Protein AF-A0A7S2U6F4-F1 (afdb_monomer_lite)

Radius of gyration: 28.88 Å; chains: 1; bounding box: 62×55×93 Å

pLDDT: mean 73.94, std 22.4, range [31.17, 97.75]

Foldseek 3Di:
DDDPDDDDDLLVVLLVLLVVCVVPQQAFEAEAEDPDPDDPVVVVVNVCSCCVRCVVVVQEDDPVPDPPDAPDDDDRRVNRSHYYYHYDDPPVPPVRHDDPDPDDDDDDDDDDDDDDDDDDDDDDDDDDDDDDDPDDDDDDPPPDDPDPPPDDPVVVVVVVVVVVVVVVVVVVVVVVVVVVVVVVVVVVVVVVCVVCVVVVHDPVNVVVVVVVVVPPPPDDDD

Sequence (222 aa):
SKSVSSFIRFSDVIRVVRSFLLSYPDTFPIILNIENHCSIDYQEIMADNLRDILGSAKLLHDPSTNTKGIGILPSPESLRGKVIVKGKIPKVMQEGATIVNDDFDDENDFLCRNETDSEEEDMPKDDEDEDYIQGFVDDFESSNLTNKEGSNPAEILRIANQEAQIAKEEAKAAESRYFDMKITADTAEDHALSLLTQAGLSLSDVEEMNFSGEETLNHSTL

Secondary structure (DSSP, 8-state):
---------HHHHHHHHHHHHHH-TTSPPEEEE------HHHHHHHHHHHIIIIITTT-B--GGG-TT-TT-PPPTGGGTT-EEEE-PPPGGG-SS--------------------------PPPP----------------TT----TT--HHHHHHHHHHHHHHHHHHHHHHHHHHHHHHHHHHHHHHHHHHHHHHTT--HHHHHHHHHHHGGGSSS---

Structure (mmCIF, N/CA/C/O backbone):
data_AF-A0A7S2U6F4-F1
#
_entry.id   AF-A0A7S2U6F4-F1
#
loop_
_atom_site.group_PDB
_atom_site.id
_atom_site.type_symbol
_atom_site.label_atom_id
_atom_site.label_alt_id
_atom_site.label_comp_id
_atom_site.label_asym_id
_atom_site.label_entity_id
_atom_site.label_seq_id
_atom_site.pdbx_PDB_ins_code
_atom_site.Cartn_x
_atom_site.Cartn_y
_atom_site.Cartn_z
_atom_site.occupancy
_atom_site.B_iso_or_equiv
_atom_site.auth_seq_id
_atom_site.auth_comp_id
_atom_site.auth_asym_id
_atom_site.auth_atom_id
_atom_site.pdbx_PDB_model_num
ATOM 1 N N . SER A 1 1 ? 0.212 10.743 -24.122 1.00 56.25 1 SER A N 1
ATOM 2 C CA . SER A 1 1 ? -0.299 12.127 -23.999 1.00 56.25 1 SER A CA 1
ATOM 3 C C . SER A 1 1 ? 0.872 13.108 -24.034 1.00 56.25 1 SER A C 1
ATOM 5 O O . SER A 1 1 ? 1.822 12.890 -23.293 1.00 56.25 1 SER A O 1
ATOM 7 N N . LYS A 1 2 ? 0.861 14.133 -24.905 1.00 52.75 2 LYS A N 1
ATOM 8 C CA . LYS A 1 2 ? 1.840 15.242 -24.892 1.00 52.75 2 LYS A CA 1
ATOM 9 C C . LYS A 1 2 ? 1.165 16.474 -24.277 1.00 52.75 2 LYS A C 1
ATOM 11 O O . LYS A 1 2 ? 0.436 17.182 -24.959 1.00 52.75 2 LYS A O 1
ATOM 16 N N . SER A 1 3 ? 1.394 16.677 -22.982 1.00 59.69 3 SER A N 1
ATOM 17 C CA . SER A 1 3 ? 0.982 17.841 -22.189 1.00 59.69 3 SER A CA 1
ATOM 18 C C . SER A 1 3 ? 2.226 18.413 -21.508 1.00 59.69 3 SER A C 1
ATOM 20 O O . SER A 1 3 ? 3.084 17.643 -21.076 1.00 59.69 3 SER A O 1
ATOM 22 N N . VAL A 1 4 ? 2.333 19.741 -21.397 1.00 53.53 4 VAL A N 1
ATOM 23 C CA . VAL A 1 4 ? 3.355 20.405 -20.569 1.00 53.53 4 VAL A CA 1
ATOM 24 C C . VAL A 1 4 ? 2.913 20.288 -19.111 1.00 53.53 4 VAL A C 1
ATOM 26 O O . VAL A 1 4 ? 2.323 21.193 -18.532 1.00 53.53 4 VAL A O 1
ATOM 29 N N . SER A 1 5 ? 3.126 19.113 -18.538 1.00 68.31 5 SER A N 1
ATOM 30 C CA . SER A 1 5 ? 2.970 18.843 -17.111 1.00 68.31 5 SER A CA 1
ATOM 31 C C . SER A 1 5 ? 4.337 18.489 -16.550 1.00 68.31 5 SER A C 1
ATOM 33 O O . SER A 1 5 ? 5.059 17.700 -17.159 1.00 68.31 5 SER A O 1
ATOM 35 N N . SER A 1 6 ? 4.699 19.061 -15.402 1.00 71.19 6 SER A N 1
ATOM 36 C CA . SER A 1 6 ? 5.894 18.639 -14.677 1.00 71.19 6 SER A CA 1
ATOM 37 C C . SER A 1 6 ? 5.801 17.140 -14.374 1.00 71.19 6 SER A C 1
ATOM 39 O O . SER A 1 6 ? 4.779 16.644 -13.897 1.00 71.19 6 SER A O 1
ATOM 41 N N . PHE A 1 7 ? 6.856 16.398 -14.706 1.00 82.06 7 PHE A N 1
ATOM 42 C CA . PHE A 1 7 ? 6.903 14.959 -14.477 1.00 82.06 7 PHE A CA 1
ATOM 43 C C . PHE A 1 7 ? 7.169 14.683 -12.998 1.00 82.06 7 PHE A C 1
ATOM 45 O O . PHE A 1 7 ? 8.138 15.184 -12.428 1.00 82.06 7 PHE A O 1
ATOM 52 N N . ILE A 1 8 ? 6.326 13.859 -12.383 1.00 89.88 8 ILE A N 1
ATOM 53 C CA . ILE A 1 8 ? 6.529 13.339 -11.028 1.00 89.88 8 ILE A CA 1
ATOM 54 C C . ILE A 1 8 ? 6.817 11.843 -11.104 1.00 89.88 8 ILE A C 1
ATOM 56 O O . ILE A 1 8 ? 6.264 11.139 -11.952 1.00 89.88 8 ILE A O 1
ATOM 60 N N . ARG A 1 9 ? 7.693 11.334 -10.231 1.00 91.81 9 ARG A N 1
ATOM 61 C CA . ARG A 1 9 ? 7.990 9.897 -10.206 1.00 91.81 9 ARG A CA 1
ATOM 62 C C . ARG A 1 9 ? 6.823 9.140 -9.589 1.00 91.81 9 ARG A C 1
ATOM 64 O O . ARG A 1 9 ? 6.321 9.518 -8.532 1.00 91.81 9 ARG A O 1
ATOM 71 N N . PHE A 1 10 ? 6.463 8.012 -10.196 1.00 94.25 10 PHE A N 1
ATOM 72 C CA . PHE A 1 10 ? 5.443 7.110 -9.663 1.00 94.25 10 PHE A CA 1
ATOM 73 C C . PHE A 1 10 ? 5.729 6.713 -8.207 1.00 94.25 10 PHE A C 1
ATOM 75 O O . PHE A 1 10 ? 4.854 6.826 -7.353 1.00 94.25 10 PHE A O 1
ATOM 82 N N . SER A 1 11 ? 6.976 6.343 -7.893 1.00 94.06 11 SER A N 1
ATOM 83 C CA . SER A 1 11 ? 7.393 5.967 -6.534 1.00 94.06 11 SER A CA 1
ATOM 84 C C . SER A 1 11 ? 7.102 7.045 -5.492 1.00 94.06 11 SER A C 1
ATOM 86 O O . SER A 1 11 ? 6.757 6.725 -4.358 1.00 94.06 11 SER A O 1
ATOM 88 N N . ASP A 1 12 ? 7.232 8.319 -5.862 1.00 94.69 12 ASP A N 1
ATOM 89 C CA . ASP A 1 12 ? 7.053 9.432 -4.931 1.00 94.69 12 ASP A CA 1
ATOM 90 C C . ASP A 1 12 ? 5.569 9.623 -4.611 1.00 94.69 12 ASP A C 1
ATOM 92 O O . ASP A 1 12 ? 5.209 9.777 -3.446 1.00 94.69 12 ASP A O 1
ATOM 96 N N . VAL A 1 13 ? 4.693 9.468 -5.610 1.00 96.50 13 VAL A N 1
ATOM 97 C CA . VAL A 1 13 ? 3.237 9.434 -5.401 1.00 96.50 13 VAL A CA 1
ATOM 98 C C . VAL A 1 13 ? 2.855 8.301 -4.448 1.00 96.50 13 VAL A C 1
ATOM 100 O O . VAL A 1 13 ? 2.125 8.519 -3.481 1.00 96.50 13 VAL A O 1
ATOM 103 N N . ILE A 1 14 ? 3.390 7.096 -4.666 1.00 97.75 14 ILE A N 1
ATOM 104 C CA . ILE A 1 14 ? 3.094 5.937 -3.816 1.00 97.75 14 ILE A CA 1
ATOM 105 C C . ILE A 1 14 ? 3.608 6.136 -2.379 1.00 97.75 14 ILE A C 1
ATOM 107 O O . ILE A 1 14 ? 2.911 5.780 -1.426 1.00 97.75 14 ILE A O 1
ATOM 111 N N . ARG A 1 15 ? 4.779 6.761 -2.188 1.00 96.31 15 ARG A N 1
ATOM 112 C CA . ARG A 1 15 ? 5.297 7.120 -0.852 1.00 96.31 15 ARG A CA 1
ATOM 113 C C . ARG A 1 15 ? 4.402 8.120 -0.132 1.00 96.31 15 ARG A C 1
ATOM 115 O O . ARG A 1 15 ? 4.169 7.953 1.060 1.00 96.31 15 ARG A O 1
ATOM 122 N N . VAL A 1 16 ? 3.871 9.120 -0.834 1.00 97.75 16 VAL A N 1
ATOM 123 C CA . VAL A 1 16 ? 2.929 10.083 -0.241 1.00 97.75 16 VAL A CA 1
ATOM 124 C C . VAL A 1 16 ? 1.661 9.373 0.236 1.00 97.75 16 VAL A C 1
ATOM 126 O O . VAL A 1 16 ? 1.230 9.598 1.366 1.00 97.75 16 VAL A O 1
ATOM 129 N N . VAL A 1 17 ? 1.112 8.457 -0.569 1.00 97.44 17 VAL A N 1
ATOM 130 C CA . VAL A 1 17 ? -0.045 7.634 -0.170 1.00 97.44 17 VAL A CA 1
ATOM 131 C C . VAL A 1 17 ? 0.278 6.777 1.060 1.00 97.44 17 VAL A C 1
ATOM 133 O O . VAL A 1 17 ? -0.527 6.734 1.992 1.00 97.44 17 VAL A O 1
ATOM 136 N N . ARG A 1 18 ? 1.464 6.143 1.108 1.00 97.25 18 ARG A N 1
ATOM 137 C CA . ARG A 1 18 ? 1.937 5.396 2.291 1.00 97.25 18 ARG A CA 1
ATOM 138 C C . ARG A 1 18 ? 1.936 6.286 3.529 1.00 97.25 18 ARG A C 1
ATOM 140 O O . ARG A 1 18 ? 1.338 5.917 4.533 1.00 97.25 18 ARG A O 1
ATOM 147 N N . SER A 1 19 ? 2.600 7.439 3.458 1.00 96.00 19 SER A N 1
ATOM 148 C CA . SER A 1 19 ? 2.722 8.361 4.588 1.00 96.00 19 SER A CA 1
ATOM 149 C C . SER A 1 19 ? 1.357 8.820 5.089 1.00 96.00 19 SER A C 1
ATOM 151 O O . SER A 1 19 ? 1.108 8.772 6.287 1.00 96.00 19 SER A O 1
ATOM 153 N N . PHE A 1 20 ? 0.444 9.169 4.179 1.00 97.44 20 PHE A N 1
ATOM 154 C CA . PHE A 1 20 ? -0.919 9.553 4.537 1.00 97.44 20 PHE A CA 1
ATOM 155 C C . PHE A 1 20 ? -1.653 8.442 5.304 1.00 97.44 20 PHE A C 1
ATOM 157 O O . PHE A 1 20 ? -2.191 8.694 6.378 1.00 97.44 20 PHE A O 1
ATOM 164 N N . LEU A 1 21 ? -1.638 7.200 4.813 1.00 95.94 21 LEU A N 1
ATOM 165 C CA . LEU A 1 21 ? -2.326 6.091 5.486 1.00 95.94 21 LEU A CA 1
ATOM 166 C C . LEU A 1 21 ? -1.669 5.680 6.810 1.00 95.94 21 LEU A C 1
ATOM 168 O O . LEU A 1 21 ? -2.371 5.257 7.723 1.00 95.94 21 LEU A O 1
ATOM 172 N N . LEU A 1 22 ? -0.348 5.827 6.944 1.00 92.69 22 LEU A N 1
ATOM 173 C CA . LEU A 1 22 ? 0.342 5.602 8.219 1.00 92.69 22 LEU A CA 1
ATOM 174 C C . LEU A 1 22 ? 0.017 6.681 9.261 1.00 92.69 22 LEU A C 1
ATOM 176 O O . LEU A 1 22 ? 0.024 6.383 10.455 1.00 92.69 22 LEU A O 1
ATOM 180 N N . SER A 1 23 ? -0.256 7.912 8.822 1.00 96.00 23 SER A N 1
ATOM 181 C CA . SER A 1 23 ? -0.721 9.002 9.687 1.00 96.00 23 SER A CA 1
ATOM 182 C C . SER A 1 23 ? -2.205 8.889 10.037 1.00 96.00 23 SER A C 1
ATOM 184 O O . SER A 1 23 ? -2.598 9.292 11.127 1.00 96.00 23 SER A O 1
ATOM 186 N N . TYR A 1 24 ? -3.023 8.333 9.139 1.00 94.94 24 TYR A N 1
ATOM 187 C CA . TYR A 1 24 ? -4.478 8.245 9.291 1.00 94.94 24 TYR A CA 1
ATOM 188 C C . TYR A 1 24 ? -4.993 6.817 9.023 1.00 94.94 24 TYR A C 1
ATOM 190 O O . TYR A 1 24 ? -5.693 6.590 8.027 1.00 94.94 24 TYR A O 1
ATOM 198 N N . PRO A 1 25 ? -4.674 5.841 9.897 1.00 89.56 25 PRO A N 1
ATOM 199 C CA . PRO A 1 25 ? -4.968 4.422 9.663 1.00 89.56 25 PRO A CA 1
ATOM 200 C C . PRO A 1 25 ? -6.469 4.096 9.584 1.00 89.56 25 PRO A C 1
ATOM 202 O O . PRO A 1 25 ? -6.853 3.160 8.886 1.00 89.56 25 PRO A O 1
ATOM 205 N N . ASP A 1 26 ? -7.331 4.897 10.218 1.00 92.31 26 ASP A N 1
ATOM 206 C CA . ASP A 1 26 ? -8.790 4.702 10.208 1.00 92.31 26 ASP A CA 1
ATOM 207 C C . ASP A 1 26 ? -9.483 5.207 8.931 1.00 92.31 26 ASP A C 1
ATOM 209 O O . ASP A 1 26 ? -10.706 5.084 8.772 1.00 92.31 26 ASP A O 1
ATOM 213 N N . THR A 1 27 ? -8.722 5.771 7.990 1.00 95.38 27 THR A N 1
ATOM 214 C CA . THR A 1 27 ? -9.267 6.249 6.717 1.00 95.38 27 THR A CA 1
ATOM 215 C C . THR A 1 27 ? -9.876 5.090 5.930 1.00 95.38 27 THR A C 1
ATOM 217 O O . THR A 1 27 ? -9.334 3.985 5.891 1.00 95.38 27 THR A O 1
ATOM 220 N N . PHE A 1 28 ? -11.017 5.331 5.284 1.00 97.19 28 PHE A N 1
ATOM 221 C CA . PHE A 1 28 ? -11.596 4.392 4.319 1.00 97.19 28 PHE A CA 1
ATOM 222 C C . PHE A 1 28 ? -10.598 4.050 3.192 1.00 97.19 28 PHE A C 1
ATOM 224 O O . PHE A 1 28 ? -9.667 4.820 2.948 1.00 97.19 28 PHE A O 1
ATOM 231 N N . PRO A 1 29 ? -10.758 2.906 2.503 1.00 96.94 29 PRO A N 1
ATOM 232 C CA . PRO A 1 29 ? -9.791 2.463 1.506 1.00 96.94 29 PRO A CA 1
ATOM 233 C C . PRO A 1 29 ? -9.581 3.485 0.389 1.00 96.94 29 PRO A C 1
ATOM 235 O O . PRO A 1 29 ? -10.535 4.075 -0.122 1.00 96.94 29 PRO A O 1
ATOM 238 N N . ILE A 1 30 ? -8.328 3.625 -0.042 1.00 97.31 30 ILE A N 1
ATOM 239 C CA . ILE A 1 30 ? -7.954 4.424 -1.211 1.00 97.31 30 ILE A CA 1
ATOM 240 C C . ILE A 1 30 ? -7.925 3.513 -2.435 1.00 97.31 30 ILE A C 1
ATOM 242 O O . ILE A 1 30 ? -7.248 2.486 -2.438 1.00 97.31 30 ILE A O 1
ATOM 246 N N . ILE A 1 31 ? -8.627 3.904 -3.497 1.00 96.25 31 ILE A N 1
ATOM 247 C CA . ILE A 1 31 ? -8.589 3.207 -4.786 1.00 96.25 31 ILE A CA 1
ATOM 248 C C . ILE A 1 31 ? -7.663 3.980 -5.727 1.00 96.25 31 ILE A C 1
ATOM 250 O O . ILE A 1 31 ? -7.977 5.097 -6.135 1.00 96.25 31 ILE A O 1
ATOM 254 N N . LEU A 1 32 ? -6.526 3.384 -6.082 1.00 95.75 32 LEU A N 1
ATOM 255 C CA . LEU A 1 32 ? -5.598 3.923 -7.072 1.00 95.75 32 LEU A CA 1
ATOM 256 C C . LEU A 1 32 ? -6.001 3.432 -8.459 1.00 95.75 32 LEU A C 1
ATOM 258 O O . LEU A 1 32 ? -5.794 2.266 -8.790 1.00 95.75 32 LEU A O 1
ATOM 262 N N . ASN A 1 33 ? -6.575 4.322 -9.265 1.00 94.25 33 ASN A N 1
ATOM 263 C CA . ASN A 1 33 ? -6.878 4.039 -10.663 1.00 94.25 33 ASN A CA 1
ATOM 264 C C . ASN A 1 33 ? -5.637 4.308 -11.525 1.00 94.25 33 ASN A C 1
ATOM 266 O O . ASN A 1 33 ? -5.296 5.465 -11.765 1.00 94.25 33 ASN A O 1
ATOM 270 N N . ILE A 1 34 ? -4.947 3.252 -11.954 1.00 91.56 34 ILE A N 1
ATOM 271 C CA . ILE A 1 34 ? -3.712 3.357 -12.736 1.00 91.56 34 ILE A CA 1
ATOM 272 C C . ILE A 1 34 ? -4.048 3.324 -14.226 1.00 91.56 34 ILE A C 1
ATOM 274 O O . ILE A 1 34 ? -4.434 2.290 -14.773 1.00 91.56 34 ILE A O 1
ATOM 278 N N . GLU A 1 35 ? -3.846 4.458 -14.892 1.00 90.56 35 GLU A N 1
ATOM 279 C CA . GLU A 1 35 ? -3.850 4.549 -16.350 1.00 90.56 35 GLU A CA 1
ATOM 280 C C . GLU A 1 35 ? -2.447 4.216 -16.874 1.00 90.56 35 GLU A C 1
ATOM 282 O O . GLU A 1 35 ? -1.522 5.027 -16.829 1.00 90.56 35 GLU A O 1
ATOM 287 N N . ASN A 1 36 ? -2.266 2.963 -17.279 1.00 86.81 36 ASN A N 1
ATOM 288 C CA . ASN A 1 36 ? -0.961 2.411 -17.606 1.00 86.81 36 ASN A CA 1
ATOM 289 C C . ASN A 1 36 ? -0.625 2.600 -19.093 1.00 86.81 36 ASN A C 1
ATOM 291 O O . ASN A 1 36 ? -1.243 1.972 -19.950 1.00 86.81 36 ASN A O 1
ATOM 295 N N . HIS A 1 37 ? 0.389 3.423 -19.370 1.00 87.31 37 HIS A N 1
ATOM 296 C CA . HIS A 1 37 ? 0.964 3.653 -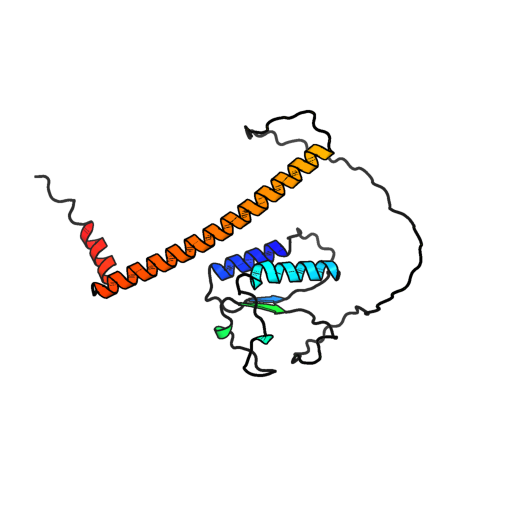20.706 1.00 87.31 37 HIS A CA 1
ATOM 297 C C . HIS A 1 37 ? 2.427 3.190 -20.796 1.00 87.31 37 HIS A C 1
ATOM 299 O O . HIS A 1 37 ? 3.181 3.639 -21.658 1.00 87.31 37 HIS A O 1
ATOM 305 N N . CYS A 1 38 ? 2.860 2.349 -19.858 1.00 85.62 38 CYS A N 1
ATOM 306 C CA . CYS A 1 38 ? 4.240 1.896 -19.735 1.00 85.62 38 CYS A CA 1
ATOM 307 C C . CYS A 1 38 ? 4.492 0.621 -20.553 1.00 85.62 38 CYS A C 1
ATOM 309 O O . CYS A 1 38 ? 3.595 -0.212 -20.708 1.00 85.62 38 CYS A O 1
ATOM 311 N N . SER A 1 39 ? 5.729 0.427 -21.026 1.00 89.44 39 SER A N 1
ATOM 312 C CA . SER A 1 39 ? 6.179 -0.881 -21.531 1.00 89.44 39 SER A CA 1
ATOM 313 C C . SER A 1 39 ? 6.217 -1.913 -20.399 1.00 89.44 39 SER A C 1
ATOM 315 O O . SER A 1 39 ? 6.230 -1.537 -19.227 1.00 89.44 39 SER A O 1
ATOM 317 N N . ILE A 1 40 ? 6.256 -3.206 -20.734 1.00 90.75 40 ILE A N 1
ATOM 318 C CA . ILE A 1 40 ? 6.227 -4.301 -19.748 1.00 90.75 40 IL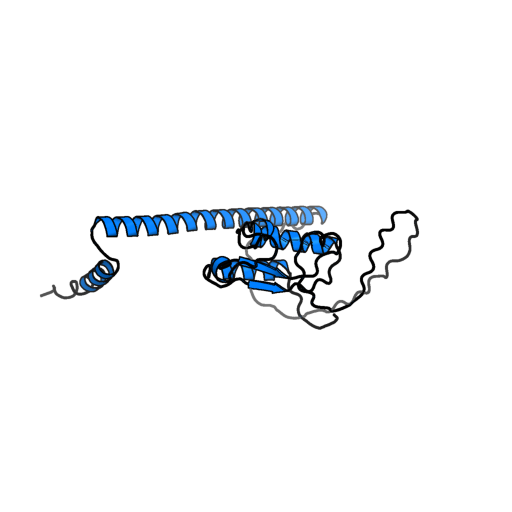E A CA 1
ATOM 319 C C . ILE A 1 40 ? 7.324 -4.154 -18.683 1.00 90.75 40 ILE A C 1
ATOM 321 O O . ILE A 1 40 ? 7.003 -4.210 -17.500 1.00 90.75 40 ILE A O 1
ATOM 325 N N . ASP A 1 41 ? 8.561 -3.837 -19.069 1.00 91.69 41 ASP A N 1
ATOM 326 C CA . ASP A 1 41 ? 9.669 -3.648 -18.116 1.00 91.69 41 ASP A CA 1
ATOM 327 C C . ASP A 1 41 ? 9.361 -2.551 -17.079 1.00 91.69 41 ASP A C 1
ATOM 329 O O . ASP A 1 41 ? 9.604 -2.695 -15.881 1.00 91.69 41 ASP A O 1
ATOM 333 N N . TYR A 1 42 ? 8.754 -1.444 -17.516 1.00 91.56 42 TYR A N 1
ATOM 334 C CA . TYR A 1 42 ? 8.345 -0.376 -16.603 1.00 91.56 42 TYR A CA 1
ATOM 335 C C . TYR A 1 42 ? 7.111 -0.748 -15.777 1.00 91.56 42 TYR A C 1
ATOM 337 O O . TYR A 1 42 ? 6.978 -0.272 -14.650 1.00 91.56 42 TYR A O 1
ATOM 345 N N . GLN A 1 43 ? 6.225 -1.606 -16.287 1.00 91.62 43 GLN A N 1
ATOM 346 C CA . GLN A 1 43 ? 5.112 -2.146 -15.503 1.00 91.62 43 GLN A CA 1
ATOM 347 C C . GLN A 1 43 ? 5.611 -3.040 -14.366 1.00 91.62 43 GLN A C 1
ATOM 349 O O . GLN A 1 43 ? 5.076 -2.958 -13.261 1.00 91.62 43 GLN A O 1
ATOM 354 N N . GLU A 1 44 ? 6.659 -3.833 -14.598 1.00 92.69 44 GLU A N 1
ATOM 355 C CA . GLU A 1 44 ? 7.323 -4.614 -13.548 1.00 92.69 44 GLU A CA 1
ATOM 356 C C . GLU A 1 44 ? 7.903 -3.693 -12.472 1.00 92.69 44 GLU A C 1
ATOM 358 O O . GLU A 1 44 ? 7.614 -3.867 -11.289 1.00 92.69 44 GLU A O 1
ATOM 363 N N . ILE A 1 45 ? 8.589 -2.619 -12.877 1.00 94.50 45 ILE A N 1
ATOM 364 C CA . ILE A 1 45 ? 9.093 -1.598 -11.946 1.00 94.50 45 ILE A CA 1
ATOM 365 C C . ILE A 1 45 ? 7.945 -0.927 -11.170 1.00 94.50 45 ILE A C 1
ATOM 367 O O . ILE A 1 45 ? 8.071 -0.641 -9.975 1.00 94.50 45 ILE A O 1
ATOM 371 N N . MET A 1 46 ? 6.805 -0.648 -11.807 1.00 94.62 46 MET A N 1
ATOM 372 C CA . MET A 1 46 ? 5.628 -0.113 -11.110 1.00 94.62 46 MET A CA 1
ATOM 373 C C . MET A 1 46 ? 5.071 -1.115 -10.092 1.00 94.62 46 MET A C 1
ATOM 375 O O . MET A 1 46 ? 4.738 -0.723 -8.971 1.00 94.62 46 MET A O 1
ATOM 379 N N . ALA A 1 47 ? 4.996 -2.396 -10.452 1.00 93.81 47 ALA A N 1
ATOM 380 C CA . ALA A 1 47 ? 4.547 -3.457 -9.559 1.00 93.81 47 ALA A CA 1
ATOM 381 C C . ALA A 1 47 ? 5.491 -3.626 -8.359 1.00 93.81 47 ALA A C 1
ATOM 383 O O . ALA A 1 47 ? 5.019 -3.742 -7.226 1.00 93.81 47 ALA A O 1
ATOM 384 N N . ASP A 1 48 ? 6.804 -3.573 -8.578 1.00 96.50 48 ASP A N 1
ATOM 385 C CA . ASP A 1 48 ? 7.818 -3.592 -7.520 1.00 96.50 48 ASP A CA 1
ATOM 386 C C . ASP A 1 48 ? 7.646 -2.418 -6.567 1.00 96.50 48 ASP A C 1
ATOM 388 O O . ASP A 1 48 ? 7.532 -2.618 -5.363 1.00 96.50 48 ASP A O 1
ATOM 392 N N . ASN A 1 49 ? 7.495 -1.199 -7.089 1.00 96.69 49 ASN A N 1
ATOM 393 C CA . ASN A 1 49 ? 7.249 -0.025 -6.251 1.00 96.69 49 ASN A CA 1
ATOM 394 C C . ASN A 1 49 ? 5.989 -0.181 -5.382 1.00 96.69 49 ASN A C 1
ATOM 396 O O . ASN A 1 49 ? 6.012 0.152 -4.197 1.00 96.69 49 ASN A O 1
ATOM 400 N N . LEU A 1 50 ? 4.885 -0.697 -5.933 1.00 96.81 50 LEU A N 1
ATOM 401 C CA . LEU A 1 50 ? 3.664 -0.945 -5.159 1.00 96.81 50 LEU A CA 1
ATOM 402 C C . LEU A 1 50 ? 3.893 -1.989 -4.054 1.00 96.81 50 LEU A C 1
ATOM 404 O O . LEU A 1 50 ? 3.476 -1.773 -2.911 1.00 96.81 50 LEU A O 1
ATOM 408 N N . ARG A 1 51 ? 4.573 -3.099 -4.366 1.00 95.69 51 ARG A N 1
ATOM 409 C CA . ARG A 1 51 ? 4.879 -4.170 -3.404 1.00 95.69 51 ARG A CA 1
ATOM 410 C C . ARG A 1 51 ? 5.837 -3.704 -2.312 1.00 95.69 51 ARG A C 1
ATOM 412 O O . ARG A 1 51 ? 5.554 -3.899 -1.131 1.00 95.69 51 ARG A O 1
ATOM 419 N N . ASP A 1 52 ? 6.916 -3.038 -2.686 1.00 95.62 52 ASP A N 1
ATOM 420 C CA . ASP A 1 52 ? 7.968 -2.625 -1.764 1.00 95.62 52 ASP A CA 1
ATOM 421 C C . ASP A 1 52 ? 7.528 -1.472 -0.868 1.00 95.62 52 ASP A C 1
ATOM 423 O O . ASP A 1 52 ? 7.898 -1.432 0.302 1.00 95.62 52 ASP A O 1
ATOM 427 N N . ILE A 1 53 ? 6.726 -0.533 -1.377 1.00 97.00 53 ILE A N 1
ATOM 428 C CA . ILE A 1 53 ? 6.329 0.655 -0.613 1.00 97.00 53 ILE A CA 1
ATOM 429 C C . ILE A 1 53 ? 5.051 0.395 0.193 1.00 97.00 53 ILE A C 1
ATOM 431 O O . ILE A 1 53 ? 5.014 0.703 1.385 1.00 97.00 53 ILE A O 1
ATOM 435 N N . LEU A 1 54 ? 4.002 -0.154 -0.431 1.00 97.12 54 LEU A N 1
ATOM 436 C CA . LEU A 1 54 ? 2.698 -0.372 0.216 1.00 97.12 54 LEU A CA 1
ATOM 437 C C . LEU A 1 54 ? 2.534 -1.799 0.741 1.00 97.12 54 LEU A C 1
ATOM 439 O O . LEU A 1 54 ? 1.940 -1.997 1.801 1.00 97.12 54 LEU A O 1
ATOM 443 N N . GLY A 1 55 ? 3.031 -2.794 0.005 1.00 94.38 55 GLY A N 1
ATOM 444 C CA . GLY A 1 55 ? 2.934 -4.203 0.389 1.00 94.38 55 GLY A CA 1
ATOM 445 C C . GLY A 1 55 ? 3.751 -4.530 1.640 1.00 94.38 55 GLY A C 1
ATOM 446 O O . GLY A 1 55 ? 3.219 -5.142 2.565 1.00 94.38 55 GLY A O 1
ATOM 447 N N . SER A 1 56 ? 4.996 -4.051 1.727 1.00 92.75 56 SER A N 1
ATOM 448 C CA . SER A 1 56 ? 5.857 -4.226 2.912 1.00 92.75 56 SER A CA 1
ATOM 449 C C . SER A 1 56 ? 5.224 -3.661 4.192 1.00 92.75 56 SER A 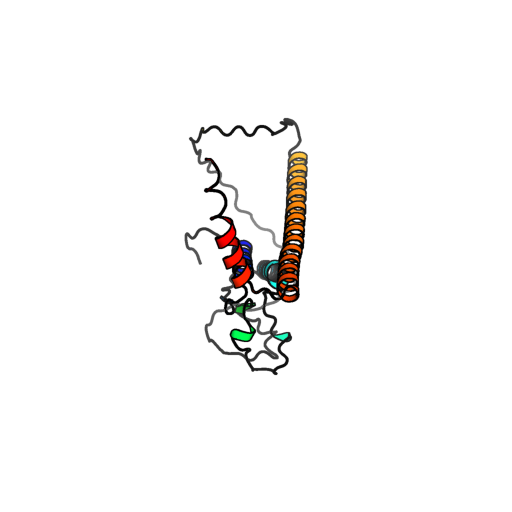C 1
ATOM 451 O O . SER A 1 56 ? 5.283 -4.286 5.250 1.00 92.75 56 SER A O 1
ATOM 453 N N . ALA A 1 57 ? 4.528 -2.527 4.075 1.00 92.00 57 ALA A N 1
ATOM 454 C CA . ALA A 1 57 ? 3.778 -1.884 5.151 1.00 92.00 57 ALA A CA 1
ATOM 455 C C . ALA A 1 57 ? 2.386 -2.507 5.392 1.00 92.00 57 ALA A C 1
ATOM 457 O O . ALA A 1 57 ? 1.620 -2.006 6.212 1.00 92.00 57 ALA A O 1
ATOM 458 N N . LYS A 1 58 ? 2.034 -3.590 4.683 1.00 94.50 58 LYS A N 1
ATOM 459 C CA . LYS A 1 58 ? 0.725 -4.268 4.738 1.00 94.50 58 LYS A CA 1
ATOM 460 C C . LYS A 1 58 ? -0.462 -3.348 4.425 1.00 94.50 58 LYS A C 1
ATOM 462 O O . LYS A 1 58 ? -1.573 -3.590 4.901 1.00 94.50 58 LYS A O 1
ATOM 467 N N . LEU A 1 59 ? -0.255 -2.309 3.621 1.00 96.19 59 LEU A N 1
ATOM 468 C CA . LEU A 1 59 ? -1.302 -1.374 3.200 1.00 96.19 59 LEU A CA 1
ATOM 469 C C . LEU A 1 59 ? -1.989 -1.836 1.912 1.00 96.19 59 LEU A C 1
ATOM 471 O O . LEU A 1 59 ? -3.159 -1.540 1.700 1.00 96.19 59 LEU A O 1
ATOM 475 N N . LEU A 1 60 ? -1.299 -2.587 1.053 1.00 95.69 60 LEU A N 1
ATOM 476 C CA . LEU A 1 60 ? -1.883 -3.092 -0.189 1.00 95.69 60 LEU A CA 1
ATOM 477 C C . LEU A 1 60 ? -2.932 -4.184 0.099 1.00 95.69 60 LEU A C 1
ATOM 479 O O . LEU A 1 60 ? -2.674 -5.116 0.862 1.00 95.69 60 LEU A O 1
ATOM 483 N N . HIS A 1 61 ? -4.124 -4.059 -0.487 1.00 93.38 61 HIS A N 1
ATOM 484 C CA . HIS A 1 61 ? -5.165 -5.079 -0.398 1.00 93.38 61 HIS A CA 1
ATOM 485 C C . HIS A 1 61 ? -4.843 -6.259 -1.322 1.00 93.38 61 HIS A C 1
ATOM 487 O O . HIS A 1 61 ? -4.626 -6.067 -2.516 1.00 93.38 61 HIS A O 1
ATOM 493 N N . ASP A 1 62 ? -4.872 -7.472 -0.767 1.00 87.44 62 ASP A N 1
ATOM 494 C CA . ASP A 1 62 ? -4.753 -8.724 -1.512 1.00 87.44 62 ASP A CA 1
ATOM 495 C C . ASP A 1 62 ? -6.111 -9.454 -1.546 1.00 87.44 62 ASP A C 1
ATOM 497 O O . ASP A 1 62 ? -6.537 -10.010 -0.522 1.00 87.44 62 ASP A O 1
ATOM 501 N N . PRO A 1 63 ? -6.795 -9.482 -2.705 1.00 80.12 63 PRO A N 1
ATOM 502 C CA . PRO A 1 63 ? -8.081 -10.154 -2.859 1.00 80.12 63 PRO A CA 1
ATOM 503 C C . PRO A 1 63 ? -8.031 -11.668 -2.618 1.00 80.12 63 PRO A C 1
ATOM 505 O O . PRO A 1 63 ? -9.053 -12.247 -2.254 1.00 80.12 63 PRO A O 1
ATOM 508 N N . SER A 1 64 ? -6.870 -12.318 -2.785 1.00 74.12 64 SER A N 1
ATOM 509 C CA . SER A 1 64 ? -6.724 -13.776 -2.626 1.00 74.12 64 SER A CA 1
ATOM 510 C C . SER A 1 64 ? -6.948 -14.245 -1.185 1.00 74.12 64 SER A C 1
ATOM 512 O O . SER A 1 64 ? -7.309 -15.394 -0.937 1.00 74.12 64 SER A O 1
ATOM 514 N N . THR A 1 65 ? -6.800 -13.331 -0.226 1.00 70.12 65 THR A N 1
ATOM 515 C CA . THR A 1 65 ? -7.024 -13.591 1.200 1.00 70.12 65 THR A CA 1
ATOM 516 C C . THR A 1 65 ? -8.505 -13.583 1.593 1.00 70.12 65 THR A C 1
ATOM 518 O O . THR A 1 65 ? -8.846 -13.926 2.728 1.00 70.12 65 THR A O 1
ATOM 521 N N . ASN A 1 66 ? -9.408 -13.205 0.681 1.00 67.69 66 ASN A N 1
ATOM 522 C CA . ASN A 1 66 ? -10.833 -13.134 0.971 1.00 67.69 66 ASN A CA 1
ATOM 523 C C . ASN A 1 66 ? -11.463 -14.536 0.998 1.00 67.69 66 ASN A C 1
ATOM 525 O O . ASN A 1 66 ? -11.720 -15.162 -0.028 1.00 67.69 66 ASN A O 1
ATOM 529 N N . THR A 1 67 ? -11.770 -15.013 2.202 1.00 60.56 67 THR A N 1
ATOM 530 C CA . THR A 1 67 ? -12.384 -16.326 2.444 1.00 60.56 67 THR A CA 1
ATOM 531 C C . THR A 1 67 ? -13.897 -16.352 2.216 1.00 60.56 67 THR A C 1
ATOM 533 O O . THR A 1 67 ? -14.500 -17.422 2.283 1.00 60.56 67 THR A O 1
ATOM 536 N N . LYS A 1 68 ? -14.536 -15.203 1.940 1.00 62.59 68 LYS A N 1
ATOM 537 C CA . LYS A 1 68 ? -16.003 -15.084 1.827 1.00 62.59 68 LYS A CA 1
ATOM 538 C C . LYS A 1 68 ? -16.577 -15.568 0.490 1.00 62.59 68 LYS A C 1
ATOM 540 O O . LYS A 1 68 ? -17.784 -15.478 0.294 1.00 62.59 68 LYS A O 1
ATOM 545 N N . GLY A 1 69 ? -15.748 -16.135 -0.385 1.00 58.06 69 GLY A N 1
ATOM 546 C CA . GLY A 1 69 ? -16.161 -16.707 -1.665 1.00 58.06 69 GLY A CA 1
ATOM 547 C C . GLY A 1 69 ? -16.019 -15.740 -2.841 1.00 58.06 69 GLY A C 1
ATOM 548 O O . GLY A 1 69 ? -15.936 -14.522 -2.683 1.00 58.06 69 GLY A O 1
ATOM 549 N N . ILE A 1 70 ? -15.968 -16.314 -4.042 1.00 59.69 70 ILE A N 1
ATOM 550 C CA . ILE A 1 70 ? -15.806 -15.590 -5.307 1.00 59.69 70 ILE A CA 1
ATOM 551 C C . ILE A 1 70 ? -17.037 -14.697 -5.538 1.00 59.69 70 ILE A C 1
ATOM 553 O O . ILE A 1 70 ? -18.169 -15.170 -5.470 1.00 59.69 70 ILE A O 1
ATOM 557 N N . GLY A 1 71 ? -16.815 -13.409 -5.815 1.00 66.44 71 GLY A N 1
ATOM 558 C CA . GLY A 1 71 ? -17.866 -12.449 -6.179 1.00 66.44 71 GLY A CA 1
ATOM 559 C C . GLY A 1 71 ? -18.458 -11.614 -5.040 1.00 66.44 71 GLY A C 1
ATOM 560 O O . GLY A 1 71 ? -19.268 -10.730 -5.311 1.00 66.44 71 GLY A O 1
ATOM 561 N N . ILE A 1 72 ? -18.049 -11.826 -3.783 1.00 77.38 72 ILE A N 1
ATOM 562 C CA . ILE A 1 72 ? -18.465 -10.968 -2.663 1.00 77.38 72 ILE A CA 1
ATOM 563 C C . ILE A 1 72 ? -17.369 -9.946 -2.363 1.00 77.38 72 ILE A C 1
ATOM 565 O O . ILE A 1 72 ? -16.285 -10.289 -1.883 1.00 77.38 72 ILE A O 1
ATOM 569 N N . LEU A 1 73 ? -17.675 -8.672 -2.615 1.00 84.88 73 LEU A N 1
ATOM 570 C CA . LEU A 1 73 ? -16.783 -7.571 -2.269 1.00 84.88 73 LEU A CA 1
ATOM 571 C C . LEU A 1 73 ? -16.749 -7.352 -0.743 1.00 84.88 73 LEU A C 1
ATOM 573 O O . LEU A 1 73 ? -17.787 -7.439 -0.079 1.00 84.88 73 LEU A O 1
ATOM 577 N N . PRO A 1 74 ? -15.571 -7.061 -0.167 1.00 89.06 74 PRO A N 1
ATOM 578 C CA . PRO A 1 74 ? -15.450 -6.660 1.233 1.00 89.06 74 PRO A CA 1
ATOM 579 C C . PRO A 1 74 ? -16.163 -5.324 1.498 1.00 89.06 74 PRO A C 1
ATOM 581 O O . PRO A 1 74 ? -16.319 -4.493 0.601 1.00 89.06 74 PRO A O 1
ATOM 584 N N . SER A 1 75 ? -16.585 -5.090 2.745 1.00 91.88 75 SER A N 1
ATOM 585 C CA . SER A 1 75 ? -17.160 -3.793 3.119 1.00 91.88 75 SER A CA 1
ATOM 586 C C . SER A 1 75 ? -16.064 -2.719 3.171 1.00 91.88 75 SER A C 1
ATOM 588 O O . SER A 1 75 ? -14.928 -3.039 3.543 1.00 91.88 75 SER A O 1
ATOM 590 N N . PRO A 1 76 ? -16.377 -1.441 2.888 1.00 93.69 76 PRO A N 1
ATOM 591 C CA . PRO A 1 76 ? -15.401 -0.355 3.000 1.00 93.69 76 PRO A CA 1
ATOM 592 C C . PRO A 1 76 ? -14.751 -0.270 4.386 1.00 93.69 76 PRO A C 1
ATOM 594 O O . PRO A 1 76 ? -13.559 -0.007 4.497 1.00 93.69 76 PRO A O 1
ATOM 597 N N . GLU A 1 77 ? -15.513 -0.549 5.445 1.00 94.94 77 GLU A N 1
ATOM 598 C CA . GLU A 1 77 ? -15.005 -0.575 6.821 1.00 94.94 77 GLU A CA 1
ATOM 599 C C . GLU A 1 77 ? -13.950 -1.663 7.040 1.00 94.94 77 GLU A C 1
ATOM 601 O O . GLU A 1 77 ? -12.943 -1.416 7.695 1.00 94.94 77 GLU A O 1
ATOM 606 N N . SER A 1 78 ? -14.135 -2.849 6.449 1.00 92.00 78 SER A N 1
ATOM 607 C CA . SER A 1 78 ? -13.162 -3.946 6.558 1.00 92.00 78 SER A CA 1
ATOM 608 C C . SER A 1 78 ? -11.851 -3.686 5.807 1.00 92.00 78 SER A C 1
ATOM 610 O O . SER A 1 78 ? -10.888 -4.432 5.967 1.00 92.00 78 SER A O 1
ATOM 612 N N . LEU A 1 79 ? -11.812 -2.627 4.996 1.00 94.06 79 LEU A N 1
ATOM 613 C CA . LEU A 1 79 ? -10.664 -2.212 4.200 1.00 94.06 79 LEU A CA 1
ATOM 614 C C . LEU A 1 79 ? -10.085 -0.861 4.647 1.00 94.06 79 LEU A C 1
ATOM 616 O O . LEU A 1 79 ? -9.353 -0.230 3.883 1.00 94.06 79 LEU A O 1
ATOM 620 N N . ARG A 1 80 ? -10.393 -0.389 5.860 1.00 95.81 80 ARG A N 1
ATOM 621 C CA . ARG A 1 80 ? -9.748 0.821 6.390 1.00 95.81 80 ARG A CA 1
ATOM 622 C C . ARG A 1 80 ? -8.225 0.684 6.383 1.00 95.81 80 ARG A C 1
ATOM 624 O O . ARG A 1 80 ? -7.682 -0.399 6.610 1.00 95.81 80 ARG A O 1
ATOM 631 N N . GLY A 1 81 ? -7.551 1.776 6.042 1.00 95.56 81 GLY A N 1
ATOM 632 C CA . GLY A 1 81 ? -6.098 1.819 5.916 1.00 95.56 81 GLY A CA 1
ATOM 633 C C . GLY A 1 81 ? -5.544 1.026 4.727 1.00 95.56 81 GLY A C 1
ATOM 634 O O . GLY A 1 81 ? -4.333 0.814 4.661 1.00 95.56 81 GLY A O 1
ATOM 635 N N . LYS A 1 82 ? -6.392 0.549 3.800 1.00 96.69 82 LYS A N 1
ATOM 636 C CA . LYS A 1 82 ? -5.953 -0.239 2.640 1.00 96.69 82 LYS A CA 1
ATOM 637 C C . LYS A 1 82 ? -5.934 0.554 1.344 1.00 96.69 82 LYS A C 1
ATOM 639 O O . LYS A 1 82 ? -6.738 1.454 1.116 1.00 96.69 82 LYS A O 1
ATOM 644 N N . VAL A 1 83 ? -5.033 0.141 0.461 1.00 97.56 83 VAL A N 1
ATOM 645 C CA . VAL A 1 83 ? -4.952 0.590 -0.925 1.00 97.56 83 VAL A CA 1
ATOM 646 C C . VAL A 1 83 ? -5.432 -0.526 -1.840 1.00 97.56 83 VAL A C 1
ATOM 648 O O . VAL A 1 83 ? -4.932 -1.648 -1.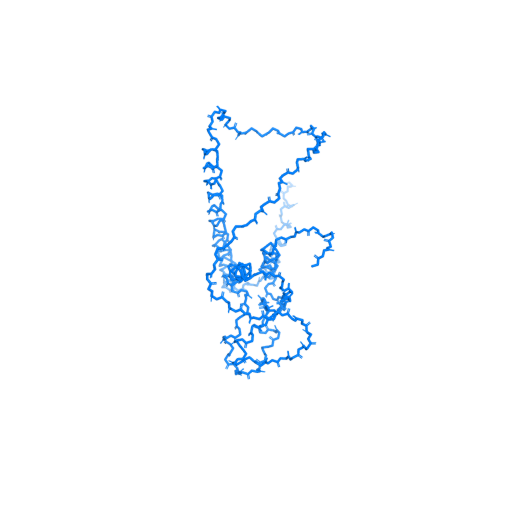771 1.00 97.56 83 VAL A O 1
ATOM 651 N N . ILE A 1 84 ? -6.375 -0.211 -2.722 1.00 95.75 84 ILE A N 1
ATOM 652 C CA . ILE A 1 84 ? -6.820 -1.087 -3.806 1.00 95.75 84 ILE A CA 1
ATOM 653 C C . ILE A 1 84 ? -6.287 -0.519 -5.116 1.00 95.75 84 ILE A C 1
ATOM 655 O O . ILE A 1 84 ? -6.492 0.656 -5.413 1.00 95.75 84 ILE A O 1
ATOM 659 N N . VAL A 1 85 ? -5.631 -1.349 -5.920 1.00 94.25 85 VAL A N 1
ATOM 660 C CA . VAL A 1 85 ? -5.186 -0.959 -7.261 1.00 94.25 85 VAL A CA 1
ATOM 661 C C . VAL A 1 85 ? -6.257 -1.360 -8.269 1.00 94.25 85 VAL A C 1
ATOM 663 O O . VAL A 1 85 ? -6.599 -2.535 -8.384 1.00 94.25 85 VAL A O 1
ATOM 666 N N . LYS A 1 86 ? -6.788 -0.377 -8.998 1.00 90.88 86 LYS A N 1
ATOM 667 C CA . LYS A 1 86 ? -7.684 -0.571 -10.141 1.00 90.88 86 LYS A CA 1
ATOM 668 C C . LYS A 1 86 ? -6.886 -0.319 -11.420 1.00 90.88 86 LYS A C 1
ATOM 670 O O . LYS A 1 86 ? -6.269 0.732 -11.566 1.00 90.88 86 LYS A O 1
ATOM 675 N N . GLY A 1 87 ? -6.916 -1.267 -12.350 1.00 85.50 87 GLY A N 1
ATOM 676 C CA . GLY A 1 87 ? -6.254 -1.156 -13.649 1.00 85.50 87 GLY A CA 1
ATOM 677 C C . GLY A 1 87 ? -6.728 -2.237 -14.617 1.00 85.50 87 GLY A C 1
ATOM 678 O O . GLY A 1 87 ? -7.492 -3.125 -14.234 1.00 85.50 87 GLY A O 1
ATOM 679 N N . LYS A 1 88 ? -6.282 -2.161 -15.877 1.00 80.88 88 LYS A N 1
ATOM 680 C CA . LYS A 1 88 ? -6.552 -3.205 -16.877 1.00 80.88 88 LYS A CA 1
ATOM 681 C C . LYS A 1 88 ? -5.863 -4.507 -16.450 1.00 80.88 88 LYS A C 1
ATOM 683 O O . LYS A 1 88 ? -4.665 -4.515 -16.182 1.00 80.88 88 LYS A O 1
ATOM 688 N N . ILE A 1 89 ? -6.623 -5.598 -16.397 1.00 72.56 89 ILE A N 1
ATOM 689 C CA . ILE A 1 89 ? -6.111 -6.935 -16.077 1.00 72.56 89 ILE A CA 1
ATOM 690 C C . ILE A 1 89 ? -5.820 -7.662 -17.401 1.00 72.56 89 ILE A C 1
ATOM 692 O O . ILE A 1 89 ? -6.695 -7.673 -18.273 1.00 72.56 89 ILE A O 1
ATOM 696 N N . PRO A 1 90 ? -4.632 -8.270 -17.586 1.00 66.06 90 PRO A N 1
ATOM 697 C CA . PRO A 1 90 ? -4.336 -9.060 -18.777 1.00 66.06 90 PRO A CA 1
ATOM 698 C C . PRO A 1 90 ? -5.357 -10.188 -18.972 1.00 66.06 90 PRO A C 1
ATOM 700 O O . PRO A 1 90 ? -5.698 -10.895 -18.024 1.00 66.06 90 PRO A O 1
ATOM 703 N N . LYS A 1 91 ? -5.805 -10.404 -20.216 1.00 61.03 91 LYS A N 1
ATOM 704 C CA . LYS A 1 91 ? -6.821 -11.421 -20.565 1.00 61.03 91 LYS A CA 1
ATOM 705 C C . LYS A 1 91 ? -6.445 -12.843 -20.113 1.00 61.03 91 LYS A C 1
ATOM 707 O O . LYS A 1 91 ? -7.323 -13.635 -19.803 1.00 61.03 91 LYS A O 1
ATOM 712 N N . VAL A 1 92 ? -5.149 -13.142 -19.993 1.00 57.81 92 VAL A N 1
ATOM 713 C CA . VAL A 1 92 ? -4.622 -14.440 -19.524 1.00 57.81 92 VAL A CA 1
ATOM 714 C C . VAL A 1 92 ? -4.998 -14.743 -18.062 1.00 57.81 92 VAL A C 1
ATOM 716 O O . VAL A 1 92 ? -5.061 -15.901 -17.673 1.00 57.81 92 VAL A O 1
ATOM 719 N N . MET A 1 93 ? -5.306 -13.723 -17.253 1.00 53.62 93 MET A N 1
ATOM 720 C CA . MET A 1 93 ? -5.716 -13.873 -15.848 1.00 53.62 93 MET A CA 1
ATOM 721 C C . MET A 1 93 ? -7.247 -13.862 -15.653 1.00 53.62 93 MET A C 1
ATOM 723 O O . MET A 1 93 ? -7.719 -13.805 -14.520 1.00 53.62 93 MET A O 1
ATOM 727 N N . GLN A 1 94 ? -8.041 -13.898 -16.735 1.00 52.28 94 GLN A N 1
ATOM 728 C CA . GLN A 1 94 ? -9.511 -13.836 -16.662 1.00 52.28 94 GLN A CA 1
ATOM 729 C C . GLN A 1 94 ? -10.191 -15.155 -16.255 1.00 52.28 94 GLN A C 1
ATOM 731 O O . GLN A 1 94 ? -11.392 -15.147 -15.980 1.00 52.28 94 GLN A O 1
ATOM 736 N N . GLU A 1 95 ? -9.469 -16.272 -16.134 1.00 43.66 95 GLU A N 1
ATOM 737 C CA . GLU A 1 95 ? -10.016 -17.502 -15.544 1.00 43.66 95 GLU A CA 1
ATOM 738 C C . GLU A 1 95 ? -10.095 -17.375 -14.009 1.00 43.66 95 GLU A C 1
ATOM 740 O O . GLU A 1 95 ? -9.242 -17.862 -13.275 1.00 43.66 95 GLU A O 1
ATOM 745 N N . GLY A 1 96 ? -11.129 -16.684 -13.509 1.00 49.75 96 GLY A N 1
ATOM 746 C CA . GLY A 1 96 ? -11.486 -16.674 -12.080 1.00 49.75 96 GLY A CA 1
ATOM 747 C C . GLY A 1 96 ? -11.828 -15.315 -11.460 1.00 49.75 96 GLY A C 1
ATOM 748 O O . GLY A 1 96 ? -12.270 -15.276 -10.313 1.00 49.75 96 GLY A O 1
ATOM 749 N N . ALA A 1 97 ? -11.671 -14.205 -12.184 1.00 47.66 97 ALA A N 1
ATOM 750 C CA . ALA A 1 97 ? -12.054 -12.878 -11.698 1.00 47.66 97 ALA A CA 1
ATOM 751 C C . ALA A 1 97 ? -13.509 -12.548 -12.080 1.00 47.66 97 ALA A C 1
ATOM 753 O O . ALA A 1 97 ? -13.872 -12.589 -13.253 1.00 47.66 97 ALA A O 1
ATOM 754 N N . THR A 1 98 ? -14.358 -12.188 -11.111 1.00 47.94 98 THR A N 1
ATOM 755 C CA . THR A 1 98 ? -15.677 -11.592 -11.388 1.00 47.94 98 THR A CA 1
ATOM 756 C C . THR A 1 98 ? -15.487 -10.211 -12.007 1.00 47.94 98 THR A C 1
ATOM 758 O O . THR A 1 98 ? -15.084 -9.271 -11.321 1.00 47.94 98 THR A O 1
ATOM 761 N N . ILE A 1 99 ? -15.747 -10.107 -13.309 1.00 48.84 99 ILE A N 1
ATOM 762 C CA . ILE A 1 99 ? -15.567 -8.891 -14.101 1.00 48.84 99 ILE A CA 1
ATOM 763 C C . ILE A 1 99 ? -16.806 -7.995 -13.953 1.00 48.84 99 ILE A C 1
ATOM 765 O O . ILE A 1 99 ? -17.918 -8.413 -14.270 1.00 48.84 99 ILE A O 1
ATOM 769 N N . VAL A 1 100 ? -16.615 -6.751 -13.502 1.00 43.03 100 VAL A N 1
ATOM 770 C CA . VAL A 1 100 ? -17.505 -5.641 -13.871 1.00 43.03 100 VAL A CA 1
ATOM 771 C C . VAL A 1 100 ? -16.948 -5.058 -15.165 1.00 43.03 100 VAL A C 1
ATOM 773 O O . VAL A 1 100 ? -15.864 -4.477 -15.171 1.00 43.03 100 VAL A O 1
ATOM 776 N N . ASN A 1 101 ? -17.630 -5.326 -16.277 1.00 37.97 101 ASN A N 1
ATOM 777 C CA . ASN A 1 101 ? -17.262 -4.792 -17.584 1.00 37.97 101 ASN A CA 1
ATOM 778 C C . ASN A 1 101 ? -17.519 -3.279 -17.570 1.00 37.97 101 ASN A C 1
ATOM 780 O O . ASN A 1 101 ? -18.675 -2.868 -17.515 1.00 37.97 101 ASN A O 1
ATOM 784 N N . ASP A 1 102 ? -16.461 -2.471 -17.608 1.00 38.38 102 ASP A N 1
ATOM 785 C CA . ASP A 1 102 ? -16.528 -1.126 -18.181 1.00 38.38 102 ASP A CA 1
ATOM 786 C C . ASP A 1 102 ? -15.870 -1.233 -19.559 1.00 38.38 102 ASP A C 1
ATOM 788 O O . ASP A 1 102 ? -14.644 -1.303 -19.675 1.00 38.38 102 ASP A O 1
ATOM 792 N N . ASP A 1 103 ? -16.709 -1.336 -20.588 1.00 48.88 103 ASP A N 1
ATOM 793 C CA . ASP A 1 103 ? -16.310 -1.294 -21.991 1.00 48.88 103 ASP A CA 1
ATOM 794 C C . ASP A 1 103 ? -15.705 0.080 -22.306 1.00 48.88 103 ASP A C 1
ATOM 796 O O . ASP A 1 103 ? -16.433 1.060 -22.449 1.00 48.88 103 ASP A O 1
ATOM 800 N N . PHE A 1 104 ? -14.379 0.144 -22.440 1.00 39.69 104 PHE A N 1
ATOM 801 C CA . PHE A 1 104 ? -13.690 1.186 -23.202 1.00 39.69 104 PHE A CA 1
ATOM 802 C C . PHE A 1 104 ? -12.496 0.570 -23.943 1.00 39.69 104 PHE A C 1
ATOM 804 O O . PHE A 1 104 ? -11.489 0.174 -23.341 1.00 39.69 104 PHE A O 1
ATOM 811 N N . ASP A 1 105 ? -12.674 0.466 -25.260 1.00 45.47 105 ASP A N 1
ATOM 812 C CA . ASP A 1 105 ? -11.700 0.055 -26.268 1.00 45.47 105 ASP A CA 1
ATOM 813 C C . ASP A 1 105 ? -10.385 0.851 -26.187 1.00 45.47 105 ASP A C 1
ATOM 815 O O . ASP A 1 105 ? -10.373 2.032 -25.848 1.00 45.47 105 ASP A O 1
ATOM 819 N N . ASP A 1 106 ? -9.266 0.167 -26.448 1.00 42.78 106 ASP A N 1
ATOM 820 C CA . ASP A 1 106 ? -8.345 0.520 -27.542 1.00 42.78 106 ASP A CA 1
ATOM 821 C C . ASP A 1 106 ? -7.136 -0.440 -27.547 1.00 42.78 106 ASP A C 1
ATOM 823 O O . ASP A 1 106 ? -6.376 -0.544 -26.579 1.00 42.78 106 ASP A O 1
ATOM 827 N N . GLU A 1 107 ? -7.070 -1.200 -28.644 1.00 47.97 107 GLU A N 1
ATOM 828 C CA . GLU A 1 107 ? -5.924 -1.788 -29.353 1.00 47.97 107 GLU A CA 1
ATOM 829 C C . GLU A 1 107 ? -4.574 -1.832 -28.607 1.00 47.97 107 GLU A C 1
ATOM 831 O O . GLU A 1 107 ? -3.793 -0.881 -28.614 1.00 47.97 107 GLU A O 1
ATOM 836 N N . ASN A 1 108 ? -4.227 -2.997 -28.053 1.00 40.47 108 ASN A N 1
ATOM 837 C CA . ASN A 1 108 ? -2.822 -3.400 -28.000 1.00 40.47 108 ASN A CA 1
ATOM 838 C C . ASN A 1 108 ? -2.744 -4.898 -28.302 1.00 40.47 108 ASN A C 1
ATOM 840 O O . ASN A 1 108 ? -2.994 -5.751 -27.444 1.00 40.47 108 ASN A O 1
ATOM 844 N N . ASP A 1 109 ? -2.519 -5.177 -29.582 1.00 38.97 109 ASP A N 1
ATOM 845 C CA . ASP A 1 109 ? -2.425 -6.506 -30.161 1.00 38.97 109 ASP A CA 1
ATOM 846 C C . ASP A 1 109 ? -1.170 -7.212 -29.629 1.00 38.97 109 ASP A C 1
ATOM 848 O O . ASP A 1 109 ? -0.037 -6.742 -29.748 1.00 38.97 109 ASP A O 1
ATOM 852 N N . PHE A 1 110 ? -1.401 -8.335 -28.961 1.00 42.88 110 PHE A N 1
ATOM 853 C CA . PHE A 1 110 ? -0.388 -9.201 -28.379 1.00 42.88 110 PHE A CA 1
ATOM 854 C C . PHE A 1 110 ? 0.166 -10.090 -29.498 1.00 42.88 110 PHE A C 1
ATOM 856 O O . PHE A 1 110 ? -0.481 -11.066 -29.870 1.00 42.88 110 PHE A O 1
ATOM 863 N N . LEU A 1 111 ? 1.373 -9.821 -30.002 1.00 41.50 111 LEU A N 1
ATOM 864 C CA . LEU A 1 111 ? 2.111 -10.802 -30.802 1.00 41.50 111 LEU A CA 1
ATOM 865 C C . LEU A 1 111 ? 3.520 -11.009 -30.248 1.00 41.50 111 LEU A C 1
ATOM 867 O O . LEU A 1 111 ? 4.439 -10.225 -30.470 1.00 41.50 111 LEU A O 1
ATOM 871 N N . CYS A 1 112 ? 3.686 -12.135 -29.553 1.00 37.44 112 CYS A N 1
ATOM 872 C CA . CYS A 1 112 ? 4.979 -12.768 -29.346 1.00 37.44 112 CYS A CA 1
ATOM 873 C C . CYS A 1 112 ? 5.568 -13.143 -30.712 1.00 37.44 112 CYS A C 1
ATOM 875 O O . CYS A 1 112 ? 5.015 -14.000 -31.404 1.00 37.44 112 CYS A O 1
ATOM 877 N N . ARG A 1 113 ? 6.709 -12.560 -31.085 1.00 32.78 113 ARG A N 1
ATOM 878 C CA . ARG A 1 113 ? 7.520 -13.050 -32.202 1.00 32.78 113 ARG A CA 1
ATOM 879 C C . ARG A 1 113 ? 8.943 -13.295 -31.715 1.00 32.78 113 ARG A C 1
ATOM 881 O O . ARG A 1 113 ? 9.765 -12.390 -31.664 1.00 32.78 113 ARG A O 1
ATOM 888 N N . ASN A 1 114 ? 9.197 -14.544 -31.332 1.00 33.94 114 ASN A N 1
ATOM 889 C CA . ASN A 1 114 ? 10.538 -15.107 -31.368 1.00 33.94 114 ASN A CA 1
ATOM 890 C C . ASN A 1 114 ? 10.850 -15.392 -32.839 1.00 33.94 114 ASN A C 1
ATOM 892 O O . ASN A 1 114 ? 10.143 -16.190 -33.444 1.00 33.94 114 ASN A O 1
ATOM 896 N N . GLU A 1 115 ? 11.843 -14.712 -33.401 1.00 37.22 115 GLU A N 1
ATOM 897 C CA . GLU A 1 115 ? 12.932 -15.282 -34.208 1.00 37.22 115 GLU A CA 1
ATOM 898 C C . GLU A 1 115 ? 13.763 -14.144 -34.820 1.00 37.22 115 GLU A C 1
ATOM 900 O O . GLU A 1 115 ? 13.239 -13.191 -35.391 1.00 37.22 115 GLU A O 1
ATOM 905 N N . THR A 1 116 ? 15.069 -14.277 -34.598 1.00 33.75 116 THR A N 1
ATOM 906 C CA . THR A 1 116 ? 16.226 -13.724 -35.312 1.00 33.75 116 THR A CA 1
ATOM 907 C C . THR A 1 116 ? 15.952 -13.101 -36.686 1.00 33.75 116 THR A C 1
ATOM 909 O O . THR A 1 116 ? 15.496 -13.797 -37.585 1.00 33.75 116 THR A O 1
ATOM 912 N N . ASP A 1 117 ? 16.363 -11.850 -36.891 1.00 31.17 117 ASP A N 1
ATOM 913 C CA . ASP A 1 117 ? 17.529 -11.562 -37.734 1.00 31.17 117 ASP A CA 1
ATOM 914 C C . ASP A 1 117 ? 17.977 -10.100 -37.601 1.00 31.17 117 ASP A C 1
ATOM 916 O O . ASP A 1 117 ? 17.190 -9.184 -37.376 1.00 31.17 117 ASP A O 1
ATOM 920 N N . SER A 1 118 ? 19.293 -9.955 -37.676 1.00 39.81 118 SER A N 1
ATOM 921 C CA . SER A 1 118 ? 20.108 -8.749 -37.790 1.00 39.81 118 SER A CA 1
ATOM 922 C C . SER A 1 118 ? 19.561 -7.719 -38.775 1.00 39.81 118 SER A C 1
ATOM 924 O O . SER A 1 118 ? 19.292 -8.082 -39.910 1.00 39.81 118 SER A O 1
ATOM 926 N N . GLU A 1 119 ? 19.555 -6.447 -38.369 1.00 38.97 119 GLU A N 1
ATOM 927 C CA . GLU A 1 119 ? 19.883 -5.288 -39.211 1.00 38.97 119 GLU A CA 1
ATOM 928 C C . GLU A 1 119 ? 20.109 -4.068 -38.292 1.00 38.97 119 GLU A C 1
ATOM 930 O O . GLU A 1 119 ? 19.212 -3.594 -37.595 1.00 38.97 119 GLU A O 1
ATOM 935 N N . GLU A 1 120 ? 21.374 -3.646 -38.216 1.00 40.56 120 GLU A N 1
ATOM 936 C CA . GLU A 1 120 ? 21.802 -2.315 -37.772 1.00 40.56 120 GLU A CA 1
ATOM 937 C C . GLU A 1 120 ? 21.135 -1.269 -38.673 1.00 40.56 120 GLU A C 1
ATOM 939 O O . GLU A 1 120 ? 21.095 -1.536 -39.862 1.00 40.56 120 GLU A O 1
ATOM 944 N N . GLU A 1 121 ? 20.666 -0.125 -38.151 1.00 35.66 121 GLU A N 1
ATOM 945 C CA . GLU A 1 121 ? 20.912 1.223 -38.717 1.00 35.66 121 GLU A CA 1
ATOM 946 C C . GLU A 1 121 ? 20.479 2.347 -37.732 1.00 35.66 121 GLU A C 1
ATOM 948 O O . GLU A 1 121 ? 19.359 2.383 -37.224 1.00 35.66 121 GLU A O 1
ATOM 953 N N . ASP A 1 122 ? 21.435 3.255 -37.501 1.00 34.94 122 ASP A N 1
ATOM 954 C CA . ASP A 1 122 ? 21.370 4.711 -37.296 1.00 34.94 122 ASP A CA 1
ATOM 955 C C . ASP A 1 122 ? 20.702 5.396 -36.079 1.00 34.94 122 ASP A C 1
ATOM 957 O O . ASP A 1 122 ? 19.521 5.740 -36.033 1.00 34.94 122 ASP A O 1
ATOM 961 N N . MET A 1 123 ? 21.593 5.788 -35.156 1.00 34.78 123 MET A N 1
ATOM 962 C CA . MET A 1 123 ? 21.476 6.901 -34.207 1.00 34.78 123 MET A CA 1
ATOM 963 C C . MET A 1 123 ? 21.497 8.277 -34.913 1.00 34.78 123 MET A C 1
ATOM 965 O O . MET A 1 123 ? 22.474 8.580 -35.607 1.00 34.78 123 MET A O 1
ATOM 969 N N . PRO A 1 124 ? 20.531 9.180 -34.665 1.00 41.50 124 PRO A N 1
ATOM 970 C CA . PRO A 1 124 ? 20.705 10.598 -34.952 1.00 41.50 124 PRO A CA 1
ATOM 971 C C . PRO A 1 124 ? 21.534 11.294 -33.858 1.00 41.50 124 PRO A C 1
ATOM 973 O O . PRO A 1 124 ? 21.443 10.974 -32.674 1.00 41.50 124 PRO A O 1
ATOM 976 N N . LYS A 1 125 ? 22.375 12.218 -34.326 1.00 41.12 125 LYS A N 1
ATOM 977 C CA . LYS A 1 125 ? 23.479 12.897 -33.641 1.00 41.12 125 LYS A CA 1
ATOM 978 C C . LYS A 1 125 ? 23.018 13.972 -32.658 1.00 41.12 125 LYS A C 1
ATOM 980 O O . LYS A 1 125 ? 21.967 14.577 -32.844 1.00 41.12 125 LYS A O 1
ATOM 985 N N . ASP A 1 126 ? 23.883 14.200 -31.674 1.00 39.56 126 ASP A N 1
ATOM 986 C CA . ASP A 1 126 ? 23.924 15.362 -30.793 1.00 39.56 126 ASP A CA 1
ATOM 987 C C . ASP A 1 126 ? 23.933 16.668 -31.601 1.00 39.56 126 ASP A C 1
ATOM 989 O O . ASP A 1 126 ? 24.816 16.862 -32.438 1.00 39.56 126 ASP A O 1
ATOM 993 N N . ASP A 1 127 ? 22.990 17.561 -31.305 1.00 46.81 127 ASP A N 1
ATOM 994 C CA . ASP A 1 127 ? 23.133 18.990 -31.570 1.00 46.81 127 ASP A CA 1
ATOM 995 C C . ASP A 1 127 ? 23.169 19.698 -30.208 1.00 46.81 127 ASP A C 1
ATOM 997 O O . ASP A 1 127 ? 22.228 19.643 -29.410 1.00 46.81 127 ASP A O 1
ATOM 1001 N N . GLU A 1 128 ? 24.334 20.276 -29.933 1.00 48.75 128 GLU A N 1
ATOM 1002 C CA . GLU A 1 128 ? 24.647 21.159 -28.820 1.00 48.75 128 GLU A CA 1
ATOM 1003 C C . GLU A 1 128 ? 23.837 22.456 -28.942 1.00 48.75 128 GLU A C 1
ATOM 1005 O O . GLU A 1 128 ? 23.972 23.159 -29.938 1.00 48.75 128 GLU A O 1
ATOM 1010 N N . ASP A 1 129 ? 23.083 22.818 -27.905 1.00 43.44 129 ASP A N 1
ATOM 1011 C CA . ASP A 1 129 ? 22.723 24.214 -27.644 1.00 43.44 129 ASP A CA 1
ATOM 1012 C C . ASP A 1 129 ? 23.008 24.514 -26.162 1.00 43.44 129 ASP A C 1
ATOM 1014 O O . ASP A 1 129 ? 22.263 24.149 -25.248 1.00 43.44 129 ASP A O 1
ATOM 1018 N N . GLU A 1 130 ? 24.168 25.136 -25.937 1.00 47.06 130 GLU A N 1
ATOM 1019 C CA . GLU A 1 130 ? 24.581 25.770 -24.687 1.00 47.06 130 GLU A CA 1
ATOM 1020 C C . GLU A 1 130 ? 23.718 27.014 -24.414 1.00 47.06 130 GLU A C 1
ATOM 1022 O O . GLU A 1 130 ? 23.972 28.081 -24.971 1.00 47.06 130 GLU A O 1
ATOM 1027 N N . ASP A 1 131 ? 22.761 26.925 -23.486 1.00 42.62 131 ASP A N 1
ATOM 1028 C CA . ASP A 1 131 ? 22.128 28.113 -22.903 1.00 42.62 131 ASP A CA 1
ATOM 1029 C C . ASP A 1 131 ? 22.757 28.459 -21.542 1.00 42.62 131 ASP A C 1
ATOM 1031 O O . ASP A 1 131 ? 22.538 27.832 -20.502 1.00 42.62 131 ASP A O 1
ATOM 1035 N N . TYR A 1 132 ? 23.572 29.510 -21.586 1.00 36.62 132 TYR A N 1
ATOM 1036 C CA . TYR A 1 132 ? 24.273 30.166 -20.488 1.00 36.62 132 TYR A CA 1
ATOM 1037 C C . TYR A 1 132 ? 23.288 30.827 -19.503 1.00 36.62 132 TYR A C 1
ATOM 1039 O O . TYR A 1 132 ? 22.749 31.900 -19.779 1.00 36.62 132 TYR A O 1
ATOM 1047 N N . ILE A 1 133 ? 23.076 30.245 -18.315 1.00 40.19 133 ILE A N 1
ATOM 1048 C CA . ILE A 1 133 ? 22.404 30.952 -17.210 1.00 40.19 133 ILE A CA 1
ATOM 1049 C C . ILE A 1 133 ? 23.447 31.746 -16.418 1.00 40.19 133 ILE A C 1
ATOM 1051 O O . ILE A 1 133 ? 24.104 31.250 -15.503 1.00 40.19 133 ILE A O 1
ATOM 1055 N N . GLN A 1 134 ? 23.566 33.022 -16.778 1.00 43.34 134 GLN A N 1
ATOM 1056 C CA . GLN A 1 134 ? 24.220 34.049 -15.979 1.00 43.34 134 GLN A CA 1
ATOM 1057 C C . GLN A 1 134 ? 23.309 34.444 -14.809 1.00 43.34 134 GLN A C 1
ATOM 1059 O O . GLN A 1 134 ? 22.262 35.054 -15.016 1.00 43.34 134 GLN A O 1
ATOM 1064 N N . GLY A 1 135 ? 23.769 34.199 -13.583 1.00 38.38 135 GLY A N 1
ATOM 1065 C CA . GLY A 1 135 ? 23.319 34.944 -12.406 1.00 38.38 135 GLY A CA 1
ATOM 1066 C C . GLY A 1 135 ? 22.642 34.108 -11.331 1.00 38.38 135 GLY A C 1
ATOM 1067 O O . GLY A 1 135 ? 21.424 34.039 -11.285 1.00 38.38 135 GLY A O 1
ATOM 1068 N N . PHE A 1 136 ? 23.446 33.579 -10.411 1.00 34.84 136 PHE A N 1
ATOM 1069 C CA . PHE A 1 136 ? 23.138 33.609 -8.979 1.00 34.84 136 PHE A CA 1
ATOM 1070 C C . PHE A 1 136 ? 24.460 33.465 -8.212 1.00 34.84 136 PHE A C 1
ATOM 1072 O O . PHE A 1 136 ? 24.967 32.372 -7.980 1.00 34.84 136 PHE A O 1
ATOM 1079 N N . VAL A 1 137 ? 25.075 34.608 -7.916 1.00 44.31 137 VAL A N 1
ATOM 1080 C CA . VAL A 1 137 ? 26.023 34.737 -6.809 1.00 44.31 137 VAL A CA 1
ATOM 1081 C C . VAL A 1 137 ? 25.164 34.942 -5.575 1.00 44.31 137 VAL A C 1
ATOM 1083 O O . VAL A 1 137 ? 24.572 36.003 -5.451 1.00 44.31 137 VAL A O 1
ATOM 1086 N N . ASP A 1 138 ? 25.064 33.934 -4.716 1.00 35.81 138 ASP A N 1
ATOM 1087 C CA . ASP A 1 138 ? 24.699 34.140 -3.318 1.00 35.81 138 ASP A CA 1
ATOM 1088 C C . ASP A 1 138 ? 25.397 33.094 -2.443 1.00 35.81 138 ASP A C 1
ATOM 1090 O O . ASP A 1 138 ? 25.435 31.898 -2.743 1.00 35.81 138 ASP A O 1
ATOM 1094 N N . ASP A 1 139 ? 26.007 33.617 -1.387 1.00 44.81 139 ASP A N 1
ATOM 1095 C CA . ASP A 1 139 ? 26.891 32.978 -0.424 1.00 44.81 139 ASP A CA 1
ATOM 1096 C C . ASP A 1 139 ? 26.285 31.730 0.238 1.00 44.81 139 ASP A C 1
ATOM 1098 O O . ASP A 1 139 ? 25.467 31.823 1.156 1.00 44.81 139 ASP A O 1
ATOM 1102 N N . PHE A 1 140 ? 26.772 30.546 -0.136 1.00 39.00 140 PHE A N 1
ATOM 1103 C CA . PHE A 1 140 ? 26.641 29.361 0.708 1.00 39.00 140 PHE A CA 1
ATOM 1104 C C . PHE A 1 140 ? 28.012 28.714 0.909 1.00 39.00 140 PHE A C 1
ATOM 1106 O O . PHE A 1 140 ? 28.497 27.946 0.076 1.00 39.00 140 PHE A O 1
ATOM 1113 N N . GLU A 1 141 ? 28.650 29.048 2.035 1.00 50.00 141 GLU A N 1
ATOM 1114 C CA . GLU A 1 141 ? 29.850 28.377 2.540 1.00 50.00 141 GLU A CA 1
ATOM 1115 C C . GLU A 1 141 ? 29.557 26.888 2.788 1.00 50.00 141 GLU A C 1
ATOM 1117 O O . GLU A 1 141 ? 29.207 26.459 3.886 1.00 50.00 141 GLU A O 1
ATOM 1122 N N . SER A 1 142 ? 29.755 26.066 1.758 1.00 41.22 142 SER A N 1
ATOM 1123 C CA . SER A 1 142 ? 29.890 24.617 1.901 1.00 41.22 142 SER A CA 1
ATOM 1124 C C . SER A 1 142 ? 31.321 24.287 2.318 1.00 41.22 142 SER A C 1
ATOM 1126 O O . SER A 1 142 ? 32.149 23.846 1.522 1.00 41.22 142 SER A O 1
ATOM 1128 N N . SER A 1 143 ? 31.635 24.517 3.590 1.00 49.59 143 SER A N 1
ATOM 1129 C CA . SER A 1 143 ? 32.868 24.016 4.195 1.00 49.59 143 SER A CA 1
ATOM 1130 C C . SER A 1 143 ? 32.733 22.518 4.498 1.00 49.59 143 SER A C 1
ATOM 1132 O O . SER A 1 143 ? 32.358 22.130 5.597 1.00 49.59 143 SER A O 1
ATOM 1134 N N . ASN A 1 144 ? 32.990 21.676 3.487 1.00 50.38 144 ASN A N 1
ATOM 1135 C CA . ASN A 1 144 ? 33.658 20.361 3.598 1.00 50.38 144 ASN A CA 1
ATOM 1136 C C . ASN A 1 144 ? 33.620 19.580 2.272 1.00 50.38 144 ASN A C 1
ATOM 1138 O O . ASN A 1 144 ? 33.211 18.423 2.217 1.00 50.38 144 ASN A O 1
ATOM 1142 N N . LEU A 1 145 ? 34.105 20.188 1.190 1.00 44.72 145 LEU A N 1
ATOM 1143 C CA . LEU A 1 145 ? 34.598 19.418 0.052 1.00 44.72 145 LEU A CA 1
ATOM 1144 C C . LEU A 1 145 ? 36.111 19.328 0.203 1.00 44.72 145 LEU A C 1
ATOM 1146 O O . LEU A 1 145 ? 36.840 20.302 0.016 1.00 44.72 145 LEU A O 1
ATOM 1150 N N . THR A 1 146 ? 36.597 18.154 0.593 1.00 48.47 146 THR A N 1
ATOM 1151 C CA . THR A 1 146 ? 38.003 17.816 0.411 1.00 48.47 146 THR A CA 1
ATOM 1152 C C . THR A 1 146 ? 38.249 17.731 -1.092 1.00 48.47 146 THR A C 1
ATOM 1154 O O . THR A 1 146 ? 38.075 16.692 -1.721 1.00 48.47 146 THR A O 1
ATOM 1157 N N . ASN A 1 147 ? 38.632 18.865 -1.680 1.00 48.53 147 ASN A N 1
ATOM 1158 C CA . ASN A 1 147 ? 39.168 18.945 -3.030 1.00 48.53 147 ASN A CA 1
ATOM 1159 C C . ASN A 1 147 ? 40.320 17.940 -3.163 1.00 48.53 147 ASN A C 1
ATOM 1161 O O . ASN A 1 147 ? 41.437 18.186 -2.708 1.00 48.53 147 ASN A O 1
ATOM 1165 N N . LYS A 1 148 ? 40.055 16.803 -3.806 1.00 52.78 148 LYS A N 1
ATOM 1166 C CA . LYS A 1 148 ? 41.079 16.046 -4.521 1.00 52.78 148 LYS A CA 1
ATOM 1167 C C . LYS A 1 148 ? 40.943 16.373 -6.000 1.00 52.78 148 LYS A C 1
ATOM 1169 O O . LYS A 1 148 ? 40.403 15.602 -6.787 1.00 52.78 148 LYS A O 1
ATOM 1174 N N . GLU A 1 149 ? 41.442 17.550 -6.360 1.00 49.84 149 GLU A N 1
ATOM 1175 C CA . GLU A 1 149 ? 41.797 17.856 -7.740 1.00 49.84 149 GLU A CA 1
ATOM 1176 C C . GLU A 1 149 ? 42.848 16.829 -8.196 1.00 49.84 149 GLU A C 1
ATOM 1178 O O . GLU A 1 149 ? 43.957 16.782 -7.660 1.00 49.84 149 GLU A O 1
ATOM 1183 N N . GLY A 1 150 ? 42.470 15.952 -9.133 1.00 54.97 150 GLY A N 1
ATOM 1184 C CA . GLY A 1 150 ? 43.385 14.995 -9.768 1.00 54.97 150 GLY A CA 1
ATOM 1185 C C . GLY A 1 150 ? 42.883 13.560 -9.967 1.00 54.97 150 GLY A C 1
ATOM 1186 O O . GLY A 1 150 ? 43.617 12.767 -10.554 1.00 54.97 150 GLY A O 1
ATOM 1187 N N . SER A 1 151 ? 41.678 13.188 -9.524 1.00 61.91 151 SER A N 1
ATOM 1188 C CA . SER A 1 151 ? 41.177 11.822 -9.749 1.00 61.91 151 SER A CA 1
ATOM 1189 C C . SER A 1 151 ? 40.571 11.644 -11.143 1.00 61.91 151 SER A C 1
ATOM 1191 O O . SER A 1 151 ? 39.753 12.441 -11.596 1.00 61.91 151 SER A O 1
ATOM 1193 N N . ASN A 1 152 ? 40.978 10.568 -11.822 1.00 80.25 152 ASN A N 1
ATOM 1194 C CA . ASN A 1 152 ? 40.445 10.139 -13.119 1.00 80.25 152 ASN A CA 1
ATOM 1195 C C . ASN A 1 152 ? 38.897 10.074 -13.068 1.00 80.25 152 ASN A C 1
ATOM 1197 O O . ASN A 1 152 ? 38.368 9.608 -12.056 1.00 80.25 152 ASN A O 1
ATOM 1201 N N . PRO A 1 153 ? 38.162 10.466 -14.130 1.00 82.62 153 PRO A N 1
ATOM 1202 C CA . PRO A 1 153 ? 36.696 10.365 -14.198 1.00 82.62 153 PRO A CA 1
ATOM 1203 C C . PRO A 1 153 ? 36.100 9.038 -13.689 1.00 82.62 153 PRO A C 1
ATOM 1205 O O . PRO A 1 153 ? 35.055 9.029 -13.040 1.00 82.62 153 PRO A O 1
ATOM 1208 N N . ALA A 1 154 ? 36.785 7.912 -13.910 1.00 85.19 154 ALA A N 1
ATOM 1209 C CA . ALA A 1 154 ? 36.354 6.603 -13.414 1.00 85.19 154 ALA A CA 1
ATOM 1210 C C . ALA A 1 154 ? 36.391 6.476 -11.877 1.00 85.19 154 ALA A C 1
ATOM 1212 O O . ALA A 1 154 ? 35.603 5.738 -11.287 1.00 85.19 154 ALA A O 1
ATOM 1213 N N . GLU A 1 155 ? 37.311 7.175 -11.218 1.00 86.19 155 GLU A N 1
ATOM 1214 C CA . GLU A 1 155 ? 37.452 7.178 -9.763 1.00 86.19 155 GLU A CA 1
ATOM 1215 C C . GLU A 1 155 ? 36.391 8.068 -9.107 1.00 86.19 155 GLU A C 1
ATOM 1217 O O . GLU A 1 155 ? 35.781 7.658 -8.122 1.00 86.19 155 GLU A O 1
ATOM 1222 N N . ILE A 1 156 ? 36.071 9.210 -9.724 1.00 83.44 156 ILE A N 1
ATOM 1223 C CA . ILE A 1 156 ? 34.963 10.079 -9.298 1.00 83.44 156 ILE A CA 1
ATOM 1224 C C . ILE A 1 156 ? 33.635 9.315 -9.358 1.00 83.44 156 ILE A C 1
ATOM 1226 O O . ILE A 1 156 ? 32.882 9.303 -8.387 1.00 83.44 156 ILE A O 1
ATOM 1230 N N . LEU A 1 157 ? 33.374 8.602 -10.461 1.00 86.19 157 LEU A N 1
ATOM 1231 C CA . LEU A 1 157 ? 32.155 7.804 -10.609 1.00 86.19 157 LEU A CA 1
ATOM 1232 C C . LEU A 1 157 ? 32.068 6.674 -9.570 1.00 86.19 157 LEU A C 1
ATOM 1234 O O . LEU A 1 157 ? 30.985 6.353 -9.080 1.00 86.19 157 LEU A O 1
ATOM 1238 N N . ARG A 1 158 ? 33.203 6.063 -9.213 1.00 90.00 158 ARG A N 1
ATOM 1239 C CA . ARG A 1 158 ? 33.256 5.051 -8.149 1.00 90.00 158 ARG A CA 1
ATOM 1240 C C . ARG A 1 158 ? 32.912 5.634 -6.785 1.00 90.00 158 ARG A C 1
ATOM 1242 O O . ARG A 1 158 ? 32.111 5.029 -6.079 1.00 90.00 158 ARG A O 1
ATOM 1249 N N . ILE A 1 159 ? 33.481 6.789 -6.444 1.00 90.31 159 ILE A N 1
ATOM 1250 C CA . ILE A 1 159 ? 33.219 7.473 -5.172 1.00 90.31 159 ILE A CA 1
ATOM 1251 C C . ILE A 1 159 ? 31.745 7.874 -5.088 1.00 90.31 159 ILE A C 1
ATOM 1253 O O . ILE A 1 159 ? 31.077 7.496 -4.132 1.00 90.31 159 ILE A O 1
ATOM 1257 N N . ALA A 1 160 ? 31.207 8.518 -6.126 1.00 89.38 160 ALA A N 1
ATOM 1258 C CA . ALA A 1 160 ? 29.808 8.939 -6.160 1.00 89.38 160 ALA A CA 1
ATOM 1259 C C . ALA A 1 160 ? 28.837 7.754 -6.006 1.00 89.38 160 ALA A C 1
ATOM 1261 O O . ALA A 1 160 ? 27.883 7.814 -5.231 1.00 89.38 160 ALA A O 1
ATOM 1262 N N . ASN A 1 161 ? 29.102 6.640 -6.697 1.00 91.44 161 ASN A N 1
ATOM 1263 C CA . ASN A 1 161 ? 28.294 5.430 -6.549 1.00 91.44 161 ASN A CA 1
ATOM 1264 C C . ASN A 1 161 ? 28.393 4.837 -5.139 1.00 91.44 161 ASN A C 1
ATOM 1266 O O . ASN A 1 161 ? 27.386 4.385 -4.600 1.00 91.44 161 ASN A O 1
ATOM 1270 N N . GLN A 1 162 ? 29.582 4.835 -4.535 1.00 95.06 162 GLN A N 1
ATOM 1271 C CA . GLN A 1 162 ? 29.773 4.339 -3.176 1.00 95.06 162 GLN A CA 1
ATOM 1272 C C . GLN A 1 162 ? 29.037 5.210 -2.150 1.00 95.06 162 GLN A C 1
ATOM 1274 O O . GLN A 1 162 ? 28.320 4.674 -1.308 1.00 95.06 162 GLN A O 1
ATOM 1279 N N . GLU A 1 163 ? 29.159 6.533 -2.246 1.00 93.81 163 GLU A N 1
ATOM 1280 C CA . GLU A 1 163 ? 28.450 7.480 -1.380 1.00 93.81 163 GLU A CA 1
ATOM 1281 C C . GLU A 1 163 ? 26.931 7.329 -1.506 1.00 93.81 163 GLU A C 1
ATOM 1283 O O . GLU A 1 163 ? 26.231 7.277 -0.495 1.00 93.81 163 GLU A O 1
ATOM 1288 N N . ALA A 1 164 ? 26.419 7.150 -2.727 1.00 92.75 164 ALA A N 1
ATOM 1289 C CA . ALA A 1 164 ? 25.000 6.894 -2.953 1.00 92.75 164 ALA A CA 1
ATOM 1290 C C . ALA A 1 164 ? 24.519 5.592 -2.283 1.00 92.75 164 ALA A C 1
ATOM 1292 O O . ALA A 1 164 ? 23.419 5.559 -1.726 1.00 92.75 164 ALA A O 1
ATOM 1293 N N . GLN A 1 165 ? 25.326 4.522 -2.302 1.00 93.62 165 GLN A N 1
ATOM 1294 C CA . GLN A 1 165 ? 24.979 3.278 -1.601 1.00 93.62 165 GLN A CA 1
ATOM 1295 C C . GLN A 1 165 ? 25.000 3.452 -0.081 1.00 93.62 165 GLN A C 1
ATOM 1297 O O . GLN A 1 165 ? 24.066 3.006 0.583 1.00 93.62 165 GLN A O 1
ATOM 1302 N N . ILE A 1 166 ? 26.004 4.150 0.459 1.00 96.19 166 ILE A N 1
ATOM 1303 C CA . ILE A 1 166 ? 26.091 4.449 1.896 1.00 96.19 166 ILE A CA 1
ATOM 1304 C C . ILE A 1 166 ? 24.853 5.229 2.345 1.00 96.19 166 ILE A C 1
ATOM 1306 O O . ILE A 1 166 ? 24.185 4.826 3.295 1.00 96.19 166 ILE A O 1
ATOM 1310 N N . ALA A 1 167 ? 24.489 6.288 1.618 1.00 93.31 167 ALA A N 1
ATOM 1311 C CA . ALA A 1 167 ? 23.310 7.091 1.929 1.00 93.31 167 ALA A CA 1
ATOM 1312 C C . ALA A 1 167 ? 22.015 6.260 1.877 1.00 93.31 167 ALA A C 1
ATOM 1314 O O . ALA A 1 167 ? 21.128 6.415 2.719 1.00 93.31 167 ALA A O 1
ATOM 1315 N N . LYS A 1 168 ? 21.903 5.335 0.915 1.00 93.44 168 LYS A N 1
ATOM 1316 C CA . LYS A 1 168 ? 20.752 4.430 0.797 1.00 93.44 168 LYS A CA 1
ATOM 1317 C C . LYS A 1 168 ? 20.657 3.457 1.975 1.00 93.44 168 LYS A C 1
ATOM 1319 O O . LYS A 1 168 ? 19.559 3.220 2.484 1.00 93.44 168 LYS A O 1
ATOM 1324 N N . GLU A 1 169 ? 21.777 2.886 2.407 1.00 95.38 169 GLU A N 1
ATOM 1325 C CA . GLU A 1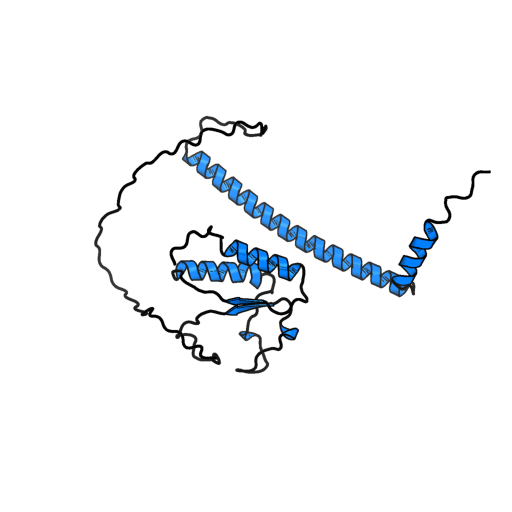 169 ? 21.826 1.997 3.572 1.00 95.38 169 GLU A CA 1
ATOM 1326 C C . GLU A 1 169 ? 21.521 2.745 4.870 1.00 95.38 169 GLU A C 1
ATOM 1328 O O . GLU A 1 169 ? 20.746 2.251 5.692 1.00 95.38 169 GLU A O 1
ATOM 1333 N N . GLU A 1 170 ? 22.055 3.955 5.031 1.00 95.88 170 GLU A N 1
ATOM 1334 C CA . GLU A 1 170 ? 21.783 4.803 6.189 1.00 95.88 170 GLU A CA 1
ATOM 1335 C C . GLU A 1 170 ? 20.302 5.189 6.271 1.00 95.88 170 GLU A C 1
ATOM 1337 O O . GLU A 1 170 ? 19.696 5.061 7.336 1.00 95.88 170 GLU A O 1
ATOM 1342 N N . ALA A 1 171 ? 19.681 5.559 5.146 1.00 91.25 171 ALA A N 1
ATOM 1343 C CA . ALA A 1 171 ? 18.248 5.840 5.087 1.00 91.25 171 ALA A CA 1
ATOM 1344 C C . ALA A 1 171 ? 17.410 4.619 5.503 1.00 91.25 171 ALA A C 1
ATOM 1346 O O . ALA A 1 171 ? 16.498 4.740 6.321 1.00 91.25 171 ALA A O 1
ATOM 1347 N N . LYS A 1 172 ? 17.759 3.423 5.012 1.00 92.44 172 LYS A N 1
ATOM 1348 C CA . LYS A 1 172 ? 17.087 2.172 5.399 1.00 92.44 172 LYS A CA 1
ATOM 1349 C C . LYS A 1 172 ? 17.261 1.866 6.892 1.00 92.44 172 LYS A C 1
ATOM 1351 O O . LYS A 1 172 ? 16.319 1.428 7.553 1.00 92.44 172 LYS A O 1
ATOM 1356 N N . ALA A 1 173 ? 18.453 2.105 7.439 1.00 94.88 173 ALA A N 1
ATOM 1357 C CA . ALA A 1 173 ? 18.716 1.938 8.864 1.00 94.88 173 ALA A CA 1
ATOM 1358 C C . ALA A 1 173 ? 17.920 2.944 9.712 1.00 94.88 173 ALA A C 1
ATOM 1360 O O . ALA A 1 173 ? 17.381 2.572 10.755 1.00 94.88 173 ALA A O 1
ATOM 1361 N N . ALA A 1 174 ? 17.802 4.195 9.262 1.00 93.25 174 ALA A N 1
ATOM 1362 C CA . ALA A 1 174 ? 16.992 5.217 9.916 1.00 93.25 174 ALA A CA 1
ATOM 1363 C C . ALA A 1 174 ? 15.497 4.855 9.913 1.00 93.25 174 ALA A C 1
ATOM 1365 O O . ALA A 1 174 ? 14.852 4.974 10.954 1.00 93.25 174 ALA A O 1
ATOM 1366 N N . GLU A 1 175 ? 14.962 4.340 8.799 1.00 92.00 175 GLU A N 1
ATOM 1367 C CA . GLU A 1 175 ? 13.580 3.841 8.734 1.00 92.00 175 GLU A CA 1
ATOM 1368 C C . GLU A 1 175 ? 13.333 2.705 9.739 1.00 92.00 175 GLU A C 1
ATOM 1370 O O . GLU A 1 175 ? 12.328 2.722 10.452 1.00 92.00 175 GLU A O 1
ATOM 1375 N N . SER A 1 176 ? 14.265 1.751 9.853 1.00 90.75 176 SER A N 1
ATOM 1376 C CA . SER A 1 176 ? 14.160 0.663 10.836 1.00 90.75 176 SER A CA 1
ATOM 1377 C C . SER A 1 176 ? 14.166 1.191 12.272 1.00 90.75 176 SER A C 1
ATOM 1379 O O . SER A 1 176 ? 13.326 0.799 13.076 1.00 90.75 176 SER A O 1
ATOM 1381 N N . ARG A 1 177 ? 15.072 2.125 12.593 1.00 94.50 177 ARG A N 1
ATOM 1382 C CA . ARG A 1 177 ? 15.144 2.742 13.929 1.00 94.50 177 ARG A CA 1
ATOM 1383 C C . ARG A 1 177 ? 13.874 3.509 14.275 1.00 94.50 177 ARG A C 1
ATOM 1385 O O . ARG A 1 177 ? 13.414 3.450 15.410 1.00 94.50 177 ARG A O 1
ATOM 1392 N N . TYR A 1 178 ? 13.313 4.232 13.308 1.00 93.06 178 TYR A N 1
ATOM 1393 C CA . TYR A 1 178 ? 12.054 4.946 13.492 1.00 93.06 178 TYR A CA 1
ATOM 1394 C C . TYR A 1 178 ? 10.914 3.979 13.835 1.00 93.06 178 TYR A C 1
ATOM 1396 O O . TYR A 1 178 ? 10.138 4.244 14.751 1.00 93.06 178 TYR A O 1
ATOM 1404 N N . PHE A 1 179 ? 10.846 2.841 13.143 1.00 90.44 179 PHE A N 1
ATOM 1405 C CA . PHE A 1 179 ? 9.841 1.816 13.401 1.00 90.44 179 PHE A CA 1
ATOM 1406 C C . PHE A 1 179 ? 9.952 1.225 14.816 1.00 90.44 179 PHE A C 1
ATOM 1408 O O . PHE A 1 179 ? 8.956 1.185 15.537 1.00 90.44 179 PHE A O 1
ATOM 1415 N N . ASP A 1 180 ? 11.158 0.851 15.249 1.00 93.06 180 ASP A N 1
ATOM 1416 C CA . ASP A 1 180 ? 11.387 0.319 16.601 1.00 93.06 180 ASP A CA 1
ATOM 1417 C C . ASP A 1 180 ? 11.053 1.352 17.690 1.00 93.06 180 ASP A C 1
ATOM 1419 O O . ASP A 1 180 ? 10.456 1.031 18.724 1.00 93.06 180 ASP A O 1
ATOM 1423 N N . MET A 1 181 ? 11.404 2.619 17.451 1.00 93.25 181 MET A N 1
ATOM 1424 C CA . MET A 1 181 ? 11.107 3.704 18.382 1.00 93.25 181 MET A CA 1
ATOM 1425 C C . MET A 1 181 ? 9.603 3.961 18.496 1.00 93.25 181 MET A C 1
ATOM 1427 O O . MET A 1 181 ? 9.118 4.199 19.600 1.00 93.25 181 MET A O 1
ATOM 1431 N N . LYS A 1 182 ? 8.854 3.843 17.392 1.00 92.25 182 LYS A N 1
ATOM 1432 C CA . LYS A 1 182 ? 7.390 3.928 17.411 1.00 92.25 182 LYS A CA 1
ATOM 1433 C C . LYS A 1 182 ? 6.770 2.809 18.251 1.00 92.25 182 LYS A C 1
ATOM 1435 O O . LYS A 1 182 ? 5.978 3.102 19.134 1.00 92.25 182 LYS A O 1
ATOM 1440 N N . ILE A 1 183 ? 7.199 1.559 18.057 1.00 92.25 183 ILE A N 1
ATOM 1441 C CA . ILE A 1 183 ? 6.730 0.425 18.878 1.00 92.25 183 ILE A CA 1
ATOM 1442 C C . ILE A 1 183 ? 7.006 0.675 20.362 1.00 92.25 183 ILE A C 1
ATOM 1444 O O . ILE A 1 183 ? 6.164 0.398 21.214 1.00 92.25 183 ILE A O 1
ATOM 1448 N N . THR A 1 184 ? 8.191 1.197 20.676 1.00 93.25 184 THR A N 1
ATOM 1449 C CA . THR A 1 184 ? 8.578 1.495 22.059 1.00 93.25 184 THR A CA 1
ATOM 1450 C C . THR A 1 184 ? 7.692 2.584 22.666 1.00 93.25 184 THR A C 1
ATOM 1452 O O . THR A 1 184 ? 7.295 2.452 23.821 1.00 93.25 184 THR A O 1
ATOM 1455 N N . ALA A 1 185 ? 7.358 3.628 21.900 1.00 91.06 185 ALA A N 1
ATOM 1456 C CA . ALA A 1 185 ? 6.445 4.683 22.335 1.00 91.06 185 ALA A CA 1
ATOM 1457 C C . ALA A 1 185 ? 5.033 4.138 22.600 1.00 91.06 185 ALA A C 1
ATOM 1459 O O . ALA A 1 185 ? 4.519 4.341 23.696 1.00 91.06 185 ALA A O 1
ATOM 1460 N N . ASP A 1 186 ? 4.474 3.370 21.660 1.00 89.75 186 ASP A N 1
ATOM 1461 C CA . ASP A 1 186 ? 3.148 2.754 21.801 1.00 89.75 186 ASP A CA 1
ATOM 1462 C C . ASP A 1 186 ? 3.110 1.825 23.037 1.00 89.75 186 ASP A C 1
ATOM 1464 O O . ASP A 1 186 ? 2.211 1.893 23.871 1.00 89.75 186 ASP A O 1
ATOM 1468 N N . THR A 1 187 ? 4.161 1.017 23.235 1.00 93.38 187 THR A N 1
ATOM 1469 C CA . THR A 1 187 ? 4.281 0.130 24.409 1.00 93.38 187 THR A CA 1
ATOM 1470 C C . THR A 1 187 ? 4.376 0.915 25.723 1.00 93.38 187 THR A C 1
ATOM 1472 O O . THR A 1 187 ? 3.863 0.478 26.755 1.00 93.38 187 THR A O 1
ATOM 1475 N N . ALA A 1 188 ? 5.059 2.062 25.719 1.00 91.25 188 ALA A N 1
ATOM 1476 C CA . ALA A 1 188 ? 5.175 2.914 26.897 1.00 91.25 188 ALA A CA 1
ATOM 1477 C C . ALA A 1 188 ? 3.840 3.591 27.246 1.00 91.25 188 ALA A C 1
ATOM 1479 O O . ALA A 1 188 ? 3.515 3.699 28.430 1.00 91.25 188 ALA A O 1
ATOM 1480 N N . GLU A 1 189 ? 3.066 4.001 26.239 1.00 92.00 189 GLU A N 1
ATOM 1481 C CA . GLU A 1 189 ? 1.717 4.546 26.409 1.00 92.00 189 GLU A CA 1
ATOM 1482 C C . GLU A 1 189 ? 0.777 3.502 27.027 1.00 92.00 189 GLU A C 1
ATOM 1484 O O . GLU A 1 189 ? 0.180 3.756 28.077 1.00 92.00 189 GLU A O 1
ATOM 1489 N N . ASP A 1 190 ? 0.748 2.288 26.473 1.00 91.81 190 ASP A N 1
ATOM 1490 C CA . ASP A 1 190 ? -0.034 1.171 27.016 1.00 91.81 190 ASP A CA 1
ATOM 1491 C C . ASP A 1 190 ? 0.353 0.850 28.469 1.00 91.81 190 ASP A C 1
ATOM 1493 O O . ASP A 1 190 ? -0.502 0.635 29.337 1.00 91.81 190 ASP A O 1
ATOM 1497 N N . HIS A 1 191 ? 1.655 0.849 28.767 1.00 93.81 191 HIS A N 1
ATOM 1498 C CA . HIS A 1 191 ? 2.147 0.621 30.122 1.00 93.81 191 HIS A CA 1
ATOM 1499 C C . HIS A 1 191 ? 1.703 1.730 31.090 1.00 93.81 191 HIS A C 1
ATOM 1501 O O . HIS A 1 191 ? 1.290 1.433 32.213 1.00 93.81 191 HIS A O 1
ATOM 1507 N N . ALA A 1 192 ? 1.734 2.997 30.669 1.00 90.69 192 ALA A N 1
ATOM 1508 C CA . ALA A 1 192 ? 1.261 4.115 31.482 1.00 90.69 192 ALA A CA 1
ATOM 1509 C C . ALA A 1 192 ? -0.244 4.006 31.781 1.00 90.69 192 ALA A C 1
ATOM 1511 O O . ALA A 1 192 ? -0.651 4.130 32.938 1.00 90.69 192 ALA A O 1
ATOM 1512 N N . LEU A 1 193 ? -1.065 3.688 30.775 1.00 89.88 193 LEU A N 1
ATOM 1513 C CA . LEU A 1 193 ? -2.505 3.464 30.947 1.00 89.88 193 LEU A CA 1
ATOM 1514 C C . LEU A 1 193 ? -2.799 2.294 31.897 1.00 89.88 193 LEU A C 1
ATOM 1516 O O . LEU A 1 193 ? -3.700 2.374 32.741 1.00 89.88 193 LEU A O 1
ATOM 1520 N N . SER A 1 194 ? -2.006 1.222 31.814 1.00 90.81 194 SER A N 1
ATOM 1521 C CA . SER A 1 194 ? -2.104 0.089 32.737 1.00 90.81 194 SER A CA 1
ATOM 1522 C C . SER A 1 194 ? -1.812 0.499 34.184 1.00 90.81 194 SER A C 1
ATOM 1524 O O . SER A 1 194 ? -2.519 0.065 35.095 1.00 90.81 194 SER A O 1
ATOM 1526 N N . LEU A 1 195 ? -0.794 1.334 34.418 1.00 92.50 195 LEU A N 1
ATOM 1527 C CA . LEU A 1 195 ? -0.459 1.825 35.758 1.00 92.50 195 LEU A CA 1
ATOM 1528 C C . LEU A 1 195 ? -1.561 2.720 36.338 1.00 92.50 195 LEU A C 1
ATOM 1530 O O . LEU A 1 195 ? -1.905 2.567 37.510 1.00 92.50 195 LEU A O 1
ATOM 1534 N N . LEU A 1 196 ? -2.150 3.605 35.525 1.00 89.38 196 LEU A N 1
ATOM 1535 C CA . LEU A 1 196 ? -3.286 4.438 35.938 1.00 89.38 196 LEU A CA 1
ATOM 1536 C C . LEU A 1 196 ? -4.483 3.580 36.351 1.00 89.38 196 LEU A C 1
ATOM 1538 O O . LEU A 1 196 ? -5.034 3.754 37.438 1.00 89.38 196 LEU A O 1
ATOM 1542 N N . THR A 1 197 ? -4.806 2.576 35.535 1.00 88.25 197 THR A N 1
ATOM 1543 C CA . THR A 1 197 ? -5.884 1.624 35.826 1.00 88.25 197 THR A CA 1
ATOM 1544 C C . THR A 1 197 ? -5.627 0.870 37.133 1.00 88.25 197 THR A C 1
ATOM 1546 O O . THR A 1 197 ? -6.531 0.731 37.956 1.00 88.25 197 THR A O 1
ATOM 1549 N N . GLN A 1 198 ? -4.390 0.417 37.373 1.00 90.38 198 GLN A N 1
ATOM 1550 C CA . GLN A 1 198 ? -4.012 -0.258 38.619 1.00 90.38 198 GLN A CA 1
ATOM 1551 C C . GLN A 1 198 ? -4.117 0.664 39.845 1.00 90.38 198 GLN A C 1
ATOM 1553 O O . GLN A 1 198 ? -4.458 0.200 40.934 1.00 90.38 198 GLN A O 1
ATOM 1558 N N . ALA A 1 199 ? -3.848 1.959 39.675 1.00 89.62 199 ALA A N 1
ATOM 1559 C CA . ALA A 1 199 ? -4.021 2.973 40.711 1.00 89.62 199 ALA A CA 1
ATOM 1560 C C . ALA A 1 199 ? -5.492 3.383 40.924 1.00 89.62 199 ALA A C 1
ATOM 1562 O O . ALA A 1 199 ? -5.778 4.151 41.841 1.00 89.62 199 ALA A O 1
ATOM 1563 N N . GLY A 1 200 ? -6.424 2.872 40.110 1.00 90.25 200 GLY A N 1
ATOM 1564 C CA . GLY A 1 200 ? -7.836 3.250 40.147 1.00 90.25 200 GLY A CA 1
ATOM 1565 C C . GLY A 1 200 ? -8.101 4.665 39.631 1.00 90.25 200 GLY A C 1
ATOM 1566 O O . GLY A 1 200 ? -9.120 5.247 39.988 1.00 90.25 200 GLY A O 1
ATOM 1567 N N . LEU A 1 201 ? -7.183 5.211 38.830 1.00 84.81 201 LEU A N 1
ATOM 1568 C CA . LEU A 1 201 ? -7.256 6.555 38.268 1.00 84.81 201 LEU A CA 1
ATOM 1569 C C . LEU A 1 201 ? -7.667 6.497 36.797 1.00 84.81 201 LEU A C 1
ATOM 1571 O O . LEU A 1 201 ? -7.204 5.648 36.033 1.00 84.81 201 LEU A O 1
ATOM 1575 N N . SER A 1 202 ? -8.516 7.433 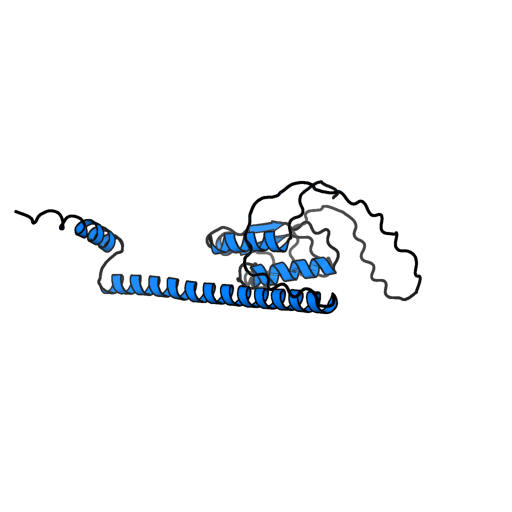36.396 1.00 83.31 202 SER A N 1
ATOM 1576 C CA . SER A 1 202 ? -8.843 7.718 35.004 1.00 83.31 202 SER A CA 1
ATOM 1577 C C . SER A 1 202 ? -7.957 8.838 34.447 1.00 83.31 202 SER A C 1
ATOM 1579 O O . SER A 1 202 ? -7.356 9.609 35.193 1.00 83.31 202 SER A O 1
ATOM 1581 N N . LEU A 1 203 ? -7.896 8.956 33.119 1.00 77.88 203 LEU A N 1
ATOM 1582 C CA . LEU A 1 203 ? -7.207 10.062 32.439 1.00 77.88 203 LEU A CA 1
ATOM 1583 C C . LEU A 1 203 ? -7.713 11.440 32.903 1.00 77.88 203 LEU A C 1
ATOM 1585 O O . LEU A 1 203 ? -6.905 12.335 33.129 1.00 77.88 203 LEU A O 1
ATOM 1589 N N . SER A 1 204 ? -9.023 11.581 33.130 1.00 78.81 204 SER A N 1
ATOM 1590 C CA . SER A 1 204 ? -9.629 12.804 33.672 1.00 78.81 204 SER A CA 1
ATOM 1591 C C . SER A 1 204 ? -9.149 13.131 35.088 1.00 78.81 204 SER A C 1
ATOM 1593 O O . SER A 1 204 ? -8.899 14.294 35.385 1.00 78.81 204 SER A O 1
ATOM 1595 N N . ASP A 1 205 ? -8.936 12.121 35.940 1.00 80.62 205 ASP A N 1
ATOM 1596 C CA . ASP A 1 205 ? -8.427 12.346 37.301 1.00 80.62 205 ASP A CA 1
ATOM 1597 C C . ASP A 1 205 ? -6.987 12.894 37.271 1.00 80.62 205 ASP A C 1
ATOM 1599 O O . ASP A 1 205 ? -6.603 13.711 38.105 1.00 80.62 205 ASP A O 1
ATOM 1603 N N . VAL A 1 206 ? -6.178 12.467 36.293 1.00 76.62 206 VAL A N 1
ATOM 1604 C CA . VAL A 1 206 ? -4.798 12.947 36.097 1.00 76.62 206 VAL A CA 1
ATOM 1605 C C . VAL A 1 206 ? -4.773 14.383 35.567 1.00 76.62 206 VAL A C 1
ATOM 1607 O O . VAL A 1 206 ? -3.957 15.189 36.018 1.00 76.62 206 VAL A O 1
ATOM 1610 N N . GLU A 1 207 ? -5.665 14.724 34.636 1.00 75.38 207 GLU A N 1
ATOM 1611 C CA . GLU A 1 207 ? -5.804 16.092 34.124 1.00 75.38 207 GLU A CA 1
ATOM 1612 C C . GLU A 1 207 ? -6.241 17.068 35.227 1.00 75.38 207 GLU A C 1
ATOM 1614 O O . GLU A 1 207 ? -5.646 18.139 35.366 1.00 75.38 207 GLU A O 1
ATOM 1619 N N . GLU A 1 208 ? -7.200 16.681 36.075 1.00 74.62 208 GLU A N 1
ATOM 1620 C CA . GLU A 1 208 ? -7.623 17.482 37.233 1.00 74.62 208 GLU A CA 1
ATOM 1621 C C . GLU A 1 208 ? -6.498 17.652 38.269 1.00 74.62 208 GLU A C 1
ATOM 1623 O O . GLU A 1 208 ? -6.302 18.745 38.813 1.00 74.62 208 GLU A O 1
ATOM 1628 N N . MET A 1 209 ? -5.696 16.607 38.502 1.00 69.25 209 MET A N 1
ATOM 1629 C CA . MET A 1 209 ? -4.533 16.681 39.393 1.00 69.25 209 MET A CA 1
ATOM 1630 C C . MET A 1 209 ? -3.454 17.644 38.878 1.00 69.25 209 MET A C 1
ATOM 1632 O O . MET A 1 209 ? -2.902 18.405 39.676 1.00 69.25 209 MET A O 1
ATOM 1636 N N . ASN A 1 210 ? -3.191 17.680 37.568 1.00 66.69 210 ASN A N 1
ATOM 1637 C CA . ASN A 1 210 ? -2.237 18.625 36.975 1.00 66.69 210 ASN A CA 1
ATOM 1638 C C . ASN A 1 210 ? -2.709 20.085 37.070 1.00 66.69 210 ASN A C 1
ATOM 1640 O O . ASN A 1 210 ? -1.893 20.964 37.339 1.00 66.69 210 ASN A O 1
ATOM 1644 N N . PHE A 1 211 ? -4.014 20.351 36.942 1.00 59.31 211 PHE A N 1
ATOM 1645 C CA . PHE A 1 211 ? -4.574 21.694 37.148 1.00 59.31 211 PHE A CA 1
ATOM 1646 C C . PHE A 1 211 ? -4.479 22.162 38.609 1.00 59.31 211 PHE A C 1
ATOM 1648 O O . PHE A 1 211 ? -4.239 23.339 38.870 1.00 59.31 211 PHE A O 1
ATOM 1655 N N . SER A 1 212 ? -4.612 21.247 39.573 1.00 56.50 212 SER A N 1
ATOM 1656 C CA . SER A 1 212 ? -4.528 21.576 41.006 1.00 56.50 212 SER A CA 1
ATOM 1657 C C . SER A 1 212 ? -3.102 21.864 41.511 1.00 56.50 212 SER A C 1
ATOM 1659 O O . SER A 1 212 ? -2.925 22.483 42.562 1.00 56.50 212 SER A O 1
ATOM 1661 N N . GLY A 1 213 ? -2.072 21.437 40.769 1.00 54.41 213 GLY A N 1
ATOM 1662 C CA . GLY A 1 213 ? -0.664 21.600 41.143 1.00 54.41 213 GLY A CA 1
ATOM 1663 C C . GLY A 1 213 ? -0.083 22.991 40.865 1.00 54.41 213 GLY A C 1
ATOM 1664 O O . GLY A 1 213 ? 0.818 23.422 41.586 1.00 54.41 213 GLY A O 1
ATOM 1665 N N . GLU A 1 214 ? -0.606 23.724 39.876 1.00 53.81 214 GLU A N 1
ATOM 1666 C CA . GLU A 1 214 ? -0.094 25.058 39.517 1.00 53.81 214 GLU A CA 1
ATOM 1667 C C . GLU A 1 214 ? -0.597 26.188 40.439 1.00 53.81 214 GLU A C 1
ATOM 1669 O O . GLU A 1 214 ? 0.039 27.240 40.520 1.00 53.81 214 GLU A O 1
ATOM 1674 N N . GLU A 1 215 ? -1.674 25.988 41.207 1.00 50.25 215 GLU A N 1
ATOM 1675 C CA . GLU A 1 215 ? -2.234 27.045 42.070 1.00 50.25 215 GLU A CA 1
ATOM 1676 C C . GLU A 1 215 ? -1.538 27.213 43.436 1.00 50.25 215 GLU A C 1
ATOM 1678 O O . GLU A 1 215 ? -1.760 28.217 44.117 1.00 50.25 215 GLU A O 1
ATOM 1683 N N . THR A 1 216 ? -0.652 26.304 43.861 1.00 49.78 216 THR A N 1
ATOM 1684 C CA . THR A 1 216 ? -0.114 26.330 45.242 1.00 49.78 216 THR A CA 1
ATOM 1685 C C . THR A 1 216 ? 1.267 26.971 45.432 1.00 49.78 216 THR A C 1
ATOM 1687 O O . THR A 1 216 ? 1.698 27.115 46.576 1.00 49.78 216 THR A O 1
ATOM 1690 N N . LEU A 1 217 ? 1.954 27.446 44.383 1.00 48.00 217 LEU A N 1
ATOM 1691 C CA . LEU A 1 217 ? 3.288 28.064 44.543 1.00 48.00 217 LEU A CA 1
ATOM 1692 C C . LEU A 1 217 ? 3.308 29.593 44.743 1.00 48.00 217 LEU A C 1
ATOM 1694 O O . LEU A 1 217 ? 4.375 30.149 44.994 1.00 48.00 217 LEU A O 1
ATOM 1698 N N . ASN A 1 218 ? 2.163 30.282 44.708 1.00 52.06 218 ASN A N 1
ATOM 1699 C CA . ASN A 1 218 ? 2.125 31.756 44.736 1.00 52.06 218 ASN A CA 1
ATOM 1700 C C . ASN A 1 218 ? 1.745 32.397 46.082 1.00 52.06 218 ASN A C 1
ATOM 1702 O O . ASN A 1 218 ? 1.514 33.603 46.130 1.00 52.06 218 ASN A O 1
ATOM 1706 N N . HIS A 1 219 ? 1.698 31.651 47.190 1.00 53.34 219 HIS A N 1
ATOM 1707 C CA . HIS A 1 219 ? 1.283 32.230 48.475 1.00 53.34 219 HIS A CA 1
ATOM 1708 C C . HIS A 1 219 ? 2.135 31.786 49.671 1.00 53.34 219 HIS A C 1
ATOM 1710 O O . HIS A 1 219 ? 1.624 31.279 50.662 1.00 53.34 219 HIS A O 1
ATOM 1716 N N . SER A 1 220 ? 3.451 32.022 49.622 1.00 48.31 220 SER A N 1
ATOM 1717 C CA . SER A 1 220 ? 4.247 32.064 50.856 1.00 48.31 220 SER A CA 1
ATOM 1718 C C . SER A 1 220 ? 5.499 32.934 50.720 1.00 48.31 220 SER A C 1
ATOM 1720 O O . SER A 1 220 ? 6.624 32.453 50.631 1.00 48.31 220 SER A O 1
ATOM 1722 N N . THR A 1 221 ? 5.312 34.252 50.725 1.00 48.50 221 THR A N 1
ATOM 1723 C CA . THR A 1 221 ? 6.325 35.195 51.219 1.00 48.50 221 THR A CA 1
ATOM 1724 C C . THR A 1 221 ? 5.590 36.324 51.935 1.00 48.50 221 THR A C 1
ATOM 1726 O O . THR A 1 221 ? 5.051 37.228 51.301 1.00 48.50 221 THR A O 1
ATOM 1729 N N . LEU A 1 222 ? 5.528 36.213 53.260 1.00 41.19 222 LEU A N 1
ATOM 1730 C CA . LEU A 1 222 ? 5.255 37.292 54.207 1.00 41.19 222 LEU A CA 1
ATOM 1731 C C . LEU A 1 222 ? 6.368 37.262 55.252 1.00 41.19 222 LEU A C 1
ATOM 1733 O O . LEU A 1 222 ? 6.717 36.137 55.678 1.00 41.19 222 LEU A O 1
#

InterPro domains:
  IPR000909 Phosphatidylinositol-specific phospholipase C, X domain [PF00388] (6-88)
  IPR000909 Phosphatidylinositol-specific phospholipase C, X domain [SM00148] (3-88)
  IPR001192 Phosphoinositide phospholipase C family [PTHR10336] (6-161)
  IPR017946 PLC-like phosphodiesterase, TIM beta/alpha-barrel domain superfamily [G3DSA:3.20.20.190] (1-129)
  IPR017946 PLC-like phosphodiesterase, TIM beta/alpha-barrel domain superfamily [SSF51695] (6-110)

Organism: NCBI:txid420275